Protein AF-A0A151GIR1-F1 (afdb_monomer_lite)

pLDDT: mean 75.65, std 22.09, range [33.84, 97.81]

Foldseek 3Di:
DDDDDDDDDDDPPPPPPPVPPPPPPPVVVLLVLLLLLLLLVCVVCVCVLVDLLLCLVDVVLCCQLAVVQDDPVRVVVSCVVCDDVNVVSSVVVVVVVVVVQCPPVVNVPPPPDDDDDDDDDDDPPPDPDDPDDDPPPSPPDGAPHNVSSSVSSVVVVSVCRSNVNPPVDDSCVRSVDCVSCPVVVVVVVVVVVVPDDDDDPCPDPDDPDDPPDPDDD

Organism: Drechmeria coniospora (NCBI:txid98403)

Radius of gyration: 30.98 Å; chains: 1; bounding box: 75×73×100 Å

Sequence (217 aa):
MTSTQASSRQVAVGSENVTTLASRSPGYQVRIEAQNRRREWLQQNPSYFDRVEHELADPNLYVRLVRPFQTAAEREAEARTKGFGLTLEADLARGEQRLSDLASPSSATETASLPHHGTNGSGARSHSRTEMTSDNSWDDVEPASREHGHRLWRAFLSERFIRGRDDDFSYSVVDEDWTLDVTATREAQDEWFDDEEPAWVDGGAEASRGETGIQDF

Secondary structure (DSSP, 8-state):
-------------------------HHHHHHHHHHHHHHHHHHH-GGGGG-GGGGGG-HHHHHHHTGGG--HHHHHHHHHHHHHHHHHHHHHHHHHHHHHHHHSTTGGGGSSS-----------------SSS---TTTT---SSHHHHHHHHHHHHHHHHHTT--TTS-THHHHT-GGGTHHHHHHHHHHHHHH---------S------------

InterPro domains:
  IPR018613 Ccdc97-like [PTHR31840] (30-202)
  IPR040233 CCD97-like, C-terminal [PF09747] (36-99)
  IPR040233 CCD97-like, C-terminal [PF09747] (125-196)

Structure (mmCIF, N/CA/C/O backbone):
data_AF-A0A151GIR1-F1
#
_entry.id   AF-A0A151GIR1-F1
#
loop_
_atom_site.group_PDB
_atom_site.id
_atom_site.type_symbol
_atom_site.label_atom_id
_atom_site.label_alt_id
_atom_site.label_comp_id
_atom_site.label_asym_id
_atom_site.label_entity_id
_atom_site.label_seq_id
_atom_site.pdbx_PDB_ins_code
_atom_site.Cartn_x
_atom_site.Cartn_y
_atom_site.Cartn_z
_atom_site.occupancy
_atom_site.B_iso_or_equiv
_atom_site.auth_seq_id
_atom_site.auth_comp_id
_atom_site.auth_asym_id
_atom_site.auth_atom_id
_atom_site.pdbx_PDB_model_num
ATOM 1 N N . MET A 1 1 ? -45.332 57.678 48.255 1.00 45.78 1 MET A N 1
ATOM 2 C CA . MET A 1 1 ? -45.255 57.649 46.782 1.00 45.78 1 MET A CA 1
ATOM 3 C C . MET A 1 1 ? -43.889 58.161 46.372 1.00 45.78 1 MET A C 1
ATOM 5 O O . MET A 1 1 ? -43.707 59.364 46.419 1.00 45.78 1 MET A O 1
ATOM 9 N N . THR A 1 2 ? -42.959 57.268 46.037 1.00 40.56 2 THR A N 1
ATOM 10 C CA . THR A 1 2 ? -41.906 57.457 45.022 1.00 40.56 2 THR A CA 1
ATOM 11 C C . THR A 1 2 ? -41.175 56.130 44.851 1.00 40.56 2 THR A C 1
ATOM 13 O O . THR A 1 2 ? -40.882 55.425 45.812 1.00 40.56 2 THR A O 1
ATOM 16 N N . SER A 1 3 ? -41.013 55.781 43.584 1.00 40.06 3 SER A N 1
ATOM 17 C CA . SER A 1 3 ? -40.517 54.529 43.035 1.00 40.06 3 SER A CA 1
ATOM 18 C C . SER A 1 3 ? -38.996 54.598 42.906 1.00 40.06 3 SER A C 1
ATOM 20 O O . SER A 1 3 ? -38.498 55.616 42.431 1.00 40.06 3 SER A O 1
ATOM 22 N N . THR A 1 4 ? -38.276 53.527 43.241 1.00 39.72 4 THR A N 1
ATOM 23 C CA . THR A 1 4 ? -36.874 53.361 42.828 1.00 39.72 4 THR A CA 1
ATOM 24 C C . THR A 1 4 ? -36.699 51.963 42.252 1.00 39.72 4 THR A C 1
ATOM 26 O O . THR A 1 4 ? -36.677 50.969 42.973 1.00 39.72 4 THR A O 1
ATOM 29 N N . GLN A 1 5 ? -36.620 51.919 40.921 1.00 42.94 5 GLN A N 1
ATOM 30 C CA . GLN A 1 5 ? -36.190 50.777 40.120 1.00 42.94 5 GLN A CA 1
ATOM 31 C C . GLN A 1 5 ? -34.766 50.361 40.503 1.00 42.94 5 GLN A C 1
ATOM 33 O O . GLN A 1 5 ? -33.872 51.204 40.550 1.00 42.94 5 GLN A O 1
ATOM 38 N N . ALA A 1 6 ? -34.532 49.058 40.650 1.00 40.06 6 ALA A N 1
ATOM 39 C CA . ALA A 1 6 ? -33.210 48.474 40.473 1.00 40.06 6 ALA A CA 1
ATOM 40 C C . ALA A 1 6 ? -33.280 47.514 39.282 1.00 40.06 6 ALA A C 1
ATOM 42 O O . ALA A 1 6 ? -33.997 46.517 39.288 1.00 40.06 6 ALA A O 1
ATOM 43 N N . SER A 1 7 ? -32.589 47.931 38.228 1.00 36.91 7 SER A N 1
ATOM 44 C CA . SER A 1 7 ? -32.542 47.351 36.895 1.00 36.91 7 SER A CA 1
ATOM 45 C C . SER A 1 7 ? -31.819 46.002 36.904 1.00 36.91 7 SER A C 1
ATOM 47 O O . SER A 1 7 ? -30.634 45.929 37.235 1.00 36.91 7 SER A O 1
ATOM 49 N N . SER A 1 8 ? -32.526 44.935 36.526 1.00 36.91 8 SER A N 1
ATOM 50 C CA . SER A 1 8 ? -31.935 43.632 36.217 1.00 36.91 8 SER A CA 1
ATOM 51 C C . SER A 1 8 ? -31.122 43.744 34.931 1.00 36.91 8 SER A C 1
ATOM 53 O O . SER A 1 8 ? -31.665 43.763 33.829 1.00 36.91 8 SER A O 1
ATOM 55 N N . ARG A 1 9 ? -29.800 43.823 35.071 1.00 36.50 9 ARG A N 1
ATOM 56 C CA . ARG A 1 9 ? -28.870 43.767 33.945 1.00 36.50 9 ARG A CA 1
ATOM 57 C C . ARG A 1 9 ? -28.494 42.305 33.709 1.00 36.50 9 ARG A C 1
ATOM 59 O O . ARG A 1 9 ? -27.662 41.753 34.421 1.00 36.50 9 ARG A O 1
ATOM 66 N N . GLN A 1 10 ? -29.145 41.682 32.728 1.00 37.62 10 GLN A N 1
ATOM 67 C CA . GLN A 1 10 ? -28.710 40.414 32.144 1.00 37.62 10 GLN A CA 1
ATOM 68 C C . GLN A 1 10 ? -27.283 40.583 31.613 1.00 37.62 10 GLN A C 1
ATOM 70 O O . GLN A 1 10 ? -27.031 41.404 30.730 1.00 37.62 10 GLN A O 1
ATOM 75 N N . VAL A 1 11 ? -26.347 39.820 32.174 1.00 36.69 11 VAL A N 1
ATOM 76 C CA . VAL A 1 11 ? -25.026 39.622 31.584 1.00 36.69 11 VAL A CA 1
ATOM 77 C C . VAL A 1 11 ? -25.204 38.556 30.513 1.00 36.69 11 VAL A C 1
ATOM 79 O O . VAL A 1 11 ? -25.487 37.398 30.814 1.00 36.69 11 VAL A O 1
ATOM 82 N N . ALA A 1 12 ? -25.117 38.984 29.257 1.00 37.38 12 ALA A N 1
ATOM 83 C CA . ALA A 1 12 ? -25.002 38.096 28.116 1.00 37.38 12 ALA A CA 1
ATOM 84 C C . ALA A 1 12 ? -23.702 37.298 28.271 1.00 37.38 12 ALA A C 1
ATOM 86 O O . ALA A 1 12 ? -22.612 37.841 28.093 1.00 37.38 12 ALA A O 1
ATOM 87 N N . VAL A 1 13 ? -23.825 36.026 28.651 1.00 42.97 13 VAL A N 1
ATOM 88 C CA . VAL A 1 13 ? -22.741 35.056 28.513 1.00 42.97 13 VAL A CA 1
ATOM 89 C C . VAL A 1 13 ? -22.576 34.849 27.016 1.00 42.97 13 VAL A C 1
ATOM 91 O O . VAL A 1 13 ? -23.479 34.343 26.348 1.00 42.97 13 VAL A O 1
ATOM 94 N N . GLY A 1 14 ? -21.463 35.360 26.492 1.00 37.75 14 GLY A N 1
ATOM 95 C CA . GLY A 1 14 ? -21.060 35.155 25.115 1.00 37.75 14 GLY A CA 1
ATOM 96 C C . GLY A 1 14 ? -21.062 33.665 24.832 1.00 37.75 14 GLY A C 1
ATOM 97 O O . GLY A 1 14 ? -20.373 32.898 25.498 1.00 37.75 14 GLY A O 1
ATOM 98 N N . SER A 1 15 ? -21.887 33.264 23.872 1.00 39.88 15 SER A N 1
ATOM 99 C CA . SER A 1 15 ? -21.815 31.955 23.249 1.00 39.88 15 SER A CA 1
ATOM 100 C C . SER A 1 15 ? -20.475 31.883 22.531 1.00 39.88 15 SER A C 1
ATOM 102 O O . SER A 1 15 ? -20.347 32.280 21.373 1.00 39.88 15 SER A O 1
ATOM 104 N N . GLU A 1 16 ? -19.447 31.456 23.256 1.00 43.41 16 GLU A N 1
ATOM 105 C CA . GLU A 1 16 ? -18.231 30.960 22.646 1.00 43.41 16 GLU A CA 1
ATOM 106 C C . GLU A 1 16 ? -18.668 29.817 21.738 1.00 43.41 16 GLU A C 1
ATOM 108 O O . GLU A 1 16 ? -19.210 28.805 22.185 1.00 43.41 16 GLU A O 1
ATOM 113 N N . ASN A 1 17 ? -18.523 30.038 20.433 1.00 43.88 17 ASN A N 1
ATOM 114 C CA . ASN A 1 17 ? -18.669 29.012 19.420 1.00 43.88 17 ASN A CA 1
ATOM 115 C C . ASN A 1 17 ? -17.539 27.997 19.623 1.00 43.88 17 ASN A C 1
ATOM 117 O O . ASN A 1 17 ? -16.583 27.955 18.848 1.00 43.88 17 ASN A O 1
ATOM 121 N N . VAL A 1 18 ? -17.650 27.166 20.662 1.00 45.75 18 VAL A N 1
ATOM 122 C CA . VAL A 1 18 ? -17.012 25.858 20.677 1.00 45.75 18 VAL A CA 1
ATOM 123 C C . VAL A 1 18 ? -17.693 25.123 19.542 1.00 45.75 18 VAL A C 1
ATOM 125 O O . VAL A 1 18 ? -18.811 24.621 19.663 1.00 45.75 18 VAL A O 1
ATOM 128 N N . THR A 1 19 ? -17.050 25.170 18.381 1.00 42.75 19 THR A N 1
ATOM 129 C CA . THR A 1 19 ? -17.404 24.341 17.240 1.00 42.75 19 THR A CA 1
ATOM 130 C C . THR A 1 19 ? -17.102 22.919 17.680 1.00 42.75 19 THR A C 1
ATOM 132 O O . THR A 1 19 ? -16.031 22.384 17.416 1.00 42.75 19 THR A O 1
ATOM 135 N N . THR A 1 20 ? -18.029 22.329 18.432 1.00 47.47 20 THR A N 1
ATOM 136 C CA . THR A 1 20 ? -18.133 20.889 18.579 1.00 47.47 20 THR A CA 1
ATOM 137 C C . THR A 1 20 ? -18.281 20.393 17.151 1.00 47.47 20 THR A C 1
ATOM 139 O O . THR A 1 20 ? -19.301 20.612 16.496 1.00 47.47 20 THR A O 1
ATOM 142 N N . LEU A 1 21 ? -17.180 19.885 16.594 1.00 51.88 21 LEU A N 1
ATOM 143 C CA . LEU A 1 21 ? -17.158 19.267 15.278 1.00 51.88 21 LEU A CA 1
ATOM 144 C C . LEU A 1 21 ? -18.315 18.278 15.269 1.00 51.88 21 LEU A C 1
ATOM 146 O O . LEU A 1 21 ? -18.290 17.307 16.022 1.00 51.88 21 LEU A O 1
ATOM 150 N N . ALA A 1 22 ? -19.350 18.603 14.493 1.00 51.28 22 ALA A N 1
ATOM 151 C CA . ALA A 1 22 ? -20.580 17.840 14.404 1.00 51.28 22 ALA A CA 1
ATOM 152 C C . ALA A 1 22 ? -20.247 16.348 14.417 1.00 51.28 22 ALA A C 1
ATOM 154 O O . ALA A 1 22 ? -19.457 15.897 13.584 1.00 51.28 22 ALA A O 1
ATOM 155 N N . SER A 1 23 ? -20.798 15.630 15.401 1.00 58.94 23 SER A N 1
ATOM 156 C CA . SER A 1 23 ? -20.647 14.188 15.597 1.00 58.94 23 SER A CA 1
ATOM 157 C C . SER A 1 23 ? -20.611 13.487 14.240 1.00 58.94 23 SER A C 1
ATOM 159 O O . SER A 1 23 ? -21.637 13.382 13.559 1.00 58.94 23 SER A O 1
ATOM 161 N N . ARG A 1 24 ? -19.410 13.096 13.798 1.00 68.81 24 ARG A N 1
ATOM 162 C CA . ARG A 1 24 ? -19.208 12.439 12.504 1.00 68.81 24 ARG A CA 1
ATOM 163 C C . ARG A 1 24 ? -20.119 11.210 12.459 1.00 68.81 24 ARG A C 1
ATOM 165 O O . ARG A 1 24 ? -20.259 10.519 13.465 1.00 68.81 24 ARG A O 1
ATOM 172 N N . SER A 1 25 ? -20.760 10.949 11.315 1.00 83.19 25 SER A N 1
ATOM 173 C CA . SER A 1 25 ? -21.720 9.838 11.187 1.00 83.19 25 SER A CA 1
ATOM 174 C C . SER A 1 25 ? -21.107 8.513 11.675 1.00 83.19 25 SER A C 1
ATOM 176 O O . SER A 1 25 ? -19.920 8.305 11.413 1.00 83.19 25 SER A O 1
ATOM 178 N N . PRO A 1 26 ? -21.874 7.584 12.276 1.00 84.00 26 PRO A N 1
ATOM 179 C CA . PRO A 1 26 ? -21.332 6.318 12.785 1.00 84.00 26 PRO A CA 1
ATOM 180 C C . PRO A 1 26 ? -20.482 5.547 11.762 1.00 84.00 26 PRO A C 1
ATOM 182 O O . PRO A 1 26 ? -19.400 5.070 12.082 1.00 84.00 26 PRO A O 1
ATOM 185 N N . GLY A 1 27 ? -20.900 5.515 10.489 1.00 87.50 27 GLY A N 1
ATOM 186 C CA . GLY A 1 27 ? -20.134 4.858 9.421 1.00 87.50 27 GLY A CA 1
ATOM 187 C C . GLY A 1 27 ? -18.800 5.535 9.077 1.00 87.50 27 GLY A C 1
ATOM 188 O O . GLY A 1 27 ? -17.897 4.887 8.557 1.00 87.50 27 GLY A O 1
ATOM 189 N N . TYR A 1 28 ? -18.641 6.826 9.373 1.00 87.94 28 TYR A N 1
ATOM 190 C CA . TYR A 1 28 ? -17.351 7.505 9.254 1.00 87.94 28 TYR A CA 1
ATOM 191 C C . TYR A 1 28 ? -16.402 7.064 10.371 1.00 87.94 28 TYR A C 1
ATOM 193 O O . TYR A 1 28 ? -15.240 6.799 10.084 1.00 87.94 28 TYR A O 1
ATOM 201 N N . GLN A 1 29 ? -16.890 6.936 11.610 1.00 89.69 29 GLN A N 1
ATOM 202 C CA . GLN A 1 29 ? -16.056 6.514 12.741 1.00 89.69 29 GLN A CA 1
ATOM 203 C C . GLN A 1 29 ? -15.533 5.089 12.557 1.00 89.69 29 GLN A C 1
ATOM 205 O O . GLN A 1 29 ? -14.325 4.889 12.595 1.00 89.69 29 GLN A O 1
ATOM 210 N N . VAL A 1 30 ? -16.401 4.147 12.169 1.00 91.44 30 VAL A N 1
ATOM 211 C CA . VAL A 1 30 ? -15.999 2.763 11.844 1.00 91.44 30 VAL A CA 1
ATOM 212 C C . VAL A 1 30 ? -14.898 2.725 10.776 1.00 91.44 30 VAL A C 1
ATOM 214 O O . VAL A 1 30 ? -13.952 1.947 10.860 1.00 91.44 30 VAL A O 1
ATOM 217 N N . ARG A 1 31 ? -14.981 3.599 9.763 1.00 93.44 31 ARG A N 1
ATOM 218 C CA . ARG A 1 31 ? -13.938 3.702 8.732 1.00 93.44 31 ARG A CA 1
ATOM 219 C C . ARG A 1 31 ? -12.619 4.245 9.276 1.00 93.44 31 ARG A C 1
ATOM 221 O O . ARG A 1 31 ? -11.572 3.804 8.812 1.00 93.44 31 ARG A O 1
ATOM 228 N N . ILE A 1 32 ? -12.654 5.222 10.180 1.00 92.44 32 ILE A N 1
ATOM 229 C CA . ILE A 1 32 ? -11.442 5.778 10.792 1.00 92.44 32 ILE A CA 1
ATOM 230 C C . ILE A 1 32 ? -10.782 4.748 11.705 1.00 92.44 32 ILE A C 1
ATOM 232 O O . ILE A 1 32 ? -9.576 4.554 11.591 1.00 92.44 32 ILE A O 1
ATOM 236 N N . GLU A 1 33 ? -11.560 4.039 12.520 1.00 93.00 33 GLU A N 1
ATOM 237 C CA . GLU A 1 33 ? -11.073 2.947 13.368 1.00 93.00 33 GLU A CA 1
ATOM 238 C C . GLU A 1 33 ? -10.369 1.870 12.535 1.00 93.00 33 GLU A C 1
ATOM 240 O O . GLU A 1 33 ? -9.197 1.583 12.770 1.00 93.00 33 GLU A O 1
ATOM 245 N N . ALA A 1 34 ? -11.015 1.367 11.477 1.00 95.56 34 ALA A N 1
ATOM 246 C CA . ALA A 1 34 ? -10.398 0.392 10.575 1.00 95.56 34 ALA A CA 1
ATOM 247 C C . ALA A 1 34 ? -9.096 0.925 9.946 1.00 95.56 34 ALA A C 1
ATOM 249 O O . ALA A 1 34 ? -8.084 0.228 9.888 1.00 95.56 34 ALA A O 1
ATOM 250 N N . GLN A 1 35 ? -9.073 2.189 9.509 1.00 95.81 35 GLN A N 1
ATOM 251 C CA . GLN A 1 35 ? -7.850 2.795 8.978 1.00 95.81 35 GLN A CA 1
ATOM 252 C C . GLN A 1 35 ? -6.739 2.910 10.027 1.00 95.81 35 GLN A C 1
ATOM 254 O O . GLN A 1 35 ? -5.571 2.742 9.679 1.00 95.81 35 GLN A O 1
ATOM 259 N N . ASN A 1 36 ? -7.075 3.202 11.283 1.00 95.50 36 ASN A N 1
ATOM 260 C CA . ASN A 1 36 ? -6.109 3.291 12.373 1.00 95.50 36 ASN A CA 1
ATOM 261 C C . ASN A 1 36 ? -5.525 1.914 12.704 1.00 95.50 36 ASN A C 1
ATOM 263 O O . ASN A 1 36 ? -4.301 1.785 12.706 1.00 95.50 36 ASN A O 1
ATOM 267 N N . ARG A 1 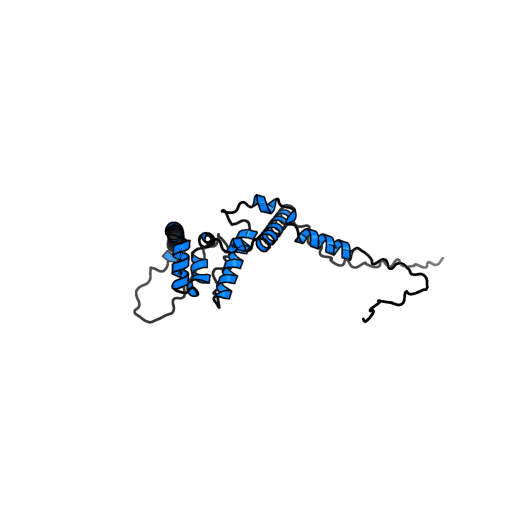37 ? -6.360 0.871 12.825 1.00 97.12 37 ARG A N 1
ATOM 268 C CA . ARG A 1 37 ? -5.893 -0.519 12.997 1.00 97.12 37 ARG A CA 1
ATOM 269 C C . ARG A 1 37 ? -4.951 -0.944 11.874 1.00 97.12 37 ARG A C 1
ATOM 271 O O . ARG A 1 37 ? -3.866 -1.460 12.121 1.00 97.12 37 ARG A O 1
ATOM 278 N N . ARG A 1 38 ? -5.305 -0.649 10.619 1.00 97.50 38 ARG A N 1
ATOM 279 C CA . ARG A 1 38 ? -4.456 -0.946 9.450 1.00 97.50 38 ARG A CA 1
ATOM 280 C C . ARG A 1 38 ? -3.125 -0.193 9.464 1.00 97.50 38 ARG A C 1
ATOM 282 O O . ARG A 1 38 ? -2.112 -0.756 9.052 1.00 97.50 38 ARG A O 1
ATOM 289 N N . ARG A 1 39 ? -3.102 1.065 9.924 1.00 96.75 39 ARG A N 1
ATOM 290 C CA . ARG A 1 39 ? -1.851 1.828 10.106 1.00 96.75 39 ARG A CA 1
ATOM 291 C C . ARG A 1 39 ? -0.962 1.193 11.163 1.00 96.75 39 ARG A C 1
ATOM 293 O O . ARG A 1 39 ? 0.244 1.105 10.951 1.00 96.75 39 ARG A O 1
ATOM 300 N N . GLU A 1 40 ? -1.546 0.771 12.275 1.00 97.12 40 GLU A N 1
ATOM 301 C CA . GLU A 1 40 ? -0.815 0.100 13.346 1.00 97.12 40 GLU A CA 1
ATOM 302 C C . GLU A 1 40 ? -0.252 -1.242 12.865 1.00 97.12 40 GLU A C 1
ATOM 304 O O . GLU A 1 40 ? 0.942 -1.507 12.998 1.00 97.12 40 GLU A O 1
ATOM 309 N N . TRP A 1 41 ? -1.062 -2.032 12.158 1.00 97.81 41 TRP A N 1
ATOM 310 C CA . TRP A 1 41 ? -0.616 -3.291 11.570 1.00 97.81 41 TRP A CA 1
ATOM 311 C C . TRP A 1 41 ? 0.579 -3.108 10.626 1.00 97.81 41 TRP A C 1
ATOM 313 O O . TRP A 1 41 ? 1.556 -3.849 10.725 1.00 97.81 41 TRP A O 1
ATOM 323 N N . LEU A 1 42 ? 0.551 -2.105 9.740 1.00 97.06 42 LEU A N 1
ATOM 324 C CA . LEU A 1 42 ? 1.675 -1.822 8.836 1.00 97.06 42 LEU A CA 1
ATOM 325 C C . LEU A 1 42 ? 2.958 -1.432 9.576 1.00 97.06 42 LEU A C 1
ATOM 327 O O . LEU A 1 42 ? 4.047 -1.776 9.117 1.00 97.06 42 LEU A O 1
ATOM 331 N N . GLN A 1 43 ? 2.847 -0.714 10.697 1.00 95.56 43 GLN A N 1
ATOM 332 C CA . GLN A 1 43 ? 4.006 -0.363 11.522 1.00 95.56 43 GLN A CA 1
ATOM 333 C C . GLN A 1 43 ? 4.644 -1.610 12.140 1.00 95.56 43 GLN A C 1
ATOM 335 O O . GLN A 1 43 ? 5.869 -1.732 12.152 1.00 95.56 43 GLN A O 1
ATOM 340 N N . GLN A 1 44 ? 3.820 -2.557 12.589 1.00 96.50 44 GLN A N 1
ATOM 341 C CA . GLN A 1 44 ? 4.278 -3.817 13.175 1.00 96.50 44 GLN A CA 1
ATOM 342 C C . GLN A 1 44 ? 4.759 -4.834 12.125 1.00 96.50 44 GLN A C 1
ATOM 344 O O . GLN A 1 44 ? 5.544 -5.725 12.448 1.00 96.50 44 GLN A O 1
ATOM 349 N N . ASN A 1 45 ? 4.341 -4.692 10.861 1.00 97.00 45 ASN A N 1
ATOM 350 C CA . ASN A 1 45 ? 4.627 -5.636 9.776 1.00 97.00 45 ASN A CA 1
ATOM 351 C C . ASN A 1 45 ? 5.412 -4.983 8.620 1.00 97.00 45 ASN A C 1
ATOM 353 O O . ASN A 1 45 ? 4.916 -4.906 7.491 1.00 97.00 45 ASN A O 1
ATOM 357 N N . PRO A 1 46 ? 6.671 -4.550 8.840 1.00 96.44 46 PRO A N 1
ATOM 358 C CA . PRO A 1 46 ? 7.467 -3.897 7.799 1.00 96.44 46 PRO A CA 1
ATOM 359 C C . PRO A 1 46 ? 7.768 -4.806 6.597 1.00 96.44 46 PRO A C 1
ATOM 361 O O . PRO A 1 46 ? 7.995 -4.290 5.504 1.00 96.44 46 PRO A O 1
ATOM 364 N N . SER A 1 47 ? 7.718 -6.130 6.780 1.00 96.00 47 SER A N 1
ATOM 365 C CA . SER A 1 47 ? 7.919 -7.132 5.725 1.00 96.00 47 SER A CA 1
ATOM 366 C C . SER A 1 47 ? 6.822 -7.141 4.660 1.00 96.00 47 SER A C 1
ATOM 368 O O . SER A 1 47 ? 7.029 -7.696 3.584 1.00 96.00 47 SER A O 1
ATOM 370 N N . TYR A 1 48 ? 5.668 -6.512 4.919 1.00 96.19 48 TYR A N 1
ATOM 371 C CA . TYR A 1 48 ? 4.626 -6.313 3.912 1.00 96.19 48 TYR A CA 1
ATOM 372 C C . TYR A 1 48 ? 5.214 -5.669 2.647 1.00 96.19 48 TYR A C 1
ATOM 374 O O . TYR A 1 48 ? 5.057 -6.199 1.557 1.00 96.19 48 TYR A O 1
ATOM 382 N N . PHE A 1 49 ? 6.020 -4.615 2.798 1.00 96.12 49 PHE A N 1
ATOM 383 C CA . PHE A 1 49 ? 6.589 -3.864 1.674 1.00 96.12 49 PHE A CA 1
ATOM 384 C C . PHE A 1 49 ? 7.653 -4.614 0.858 1.00 96.12 49 PHE A C 1
ATOM 386 O O . PHE A 1 49 ? 8.043 -4.118 -0.199 1.00 96.12 49 PHE A O 1
ATOM 393 N N . ASP A 1 50 ? 8.129 -5.764 1.337 1.00 93.25 50 ASP A N 1
ATOM 394 C CA . ASP A 1 50 ? 9.169 -6.554 0.670 1.00 93.25 50 ASP A CA 1
ATOM 395 C C . ASP A 1 50 ? 8.580 -7.572 -0.324 1.00 93.25 50 ASP A C 1
ATOM 397 O O . ASP A 1 50 ? 9.322 -8.238 -1.050 1.00 93.25 50 ASP A O 1
ATOM 401 N N . ARG A 1 51 ? 7.245 -7.693 -0.376 1.00 93.00 51 ARG A N 1
ATOM 402 C CA . ARG A 1 51 ? 6.537 -8.566 -1.317 1.00 93.00 51 ARG A CA 1
ATOM 403 C C . ARG A 1 51 ? 6.728 -8.088 -2.750 1.00 93.00 51 ARG A C 1
ATOM 405 O O . ARG A 1 51 ? 6.520 -6.919 -3.078 1.00 93.00 51 ARG A O 1
ATOM 412 N N . VAL A 1 52 ? 7.097 -9.023 -3.614 1.00 89.81 52 VAL A N 1
ATOM 413 C CA . VAL A 1 52 ? 7.404 -8.760 -5.023 1.00 89.81 52 VAL A CA 1
ATOM 414 C C . VAL A 1 52 ? 6.127 -8.470 -5.814 1.00 89.81 52 VAL A C 1
ATOM 416 O O . VAL A 1 52 ? 6.132 -7.679 -6.755 1.00 89.81 52 VAL A O 1
ATOM 419 N N . GLU A 1 53 ? 5.019 -9.060 -5.378 1.00 90.81 53 GLU A N 1
ATOM 420 C CA . GLU A 1 53 ? 3.684 -8.936 -5.953 1.00 90.81 53 GLU A CA 1
ATOM 421 C C . GLU A 1 53 ? 3.164 -7.497 -5.894 1.00 90.81 53 GLU A C 1
ATOM 423 O O . GLU A 1 53 ? 2.348 -7.100 -6.721 1.00 90.81 53 GLU A O 1
ATOM 428 N N . HIS A 1 54 ? 3.681 -6.668 -4.981 1.00 93.69 54 HIS A N 1
ATOM 429 C CA . HIS A 1 54 ? 3.276 -5.271 -4.890 1.00 93.69 54 HIS A CA 1
ATOM 430 C C . HIS A 1 54 ? 3.556 -4.468 -6.160 1.00 93.69 54 HIS A C 1
ATOM 432 O O . HIS A 1 54 ? 2.851 -3.491 -6.394 1.00 93.69 54 HIS A O 1
ATOM 438 N N . GLU A 1 55 ? 4.512 -4.861 -7.012 1.00 91.81 55 GLU A N 1
ATOM 439 C CA . GLU A 1 55 ? 4.677 -4.226 -8.330 1.00 91.81 55 GLU A CA 1
ATOM 440 C C . GLU A 1 55 ? 3.378 -4.268 -9.149 1.00 91.81 55 GLU A C 1
ATOM 442 O O . GLU A 1 55 ? 3.069 -3.307 -9.853 1.00 91.81 55 GLU A O 1
ATOM 447 N N . LEU A 1 56 ? 2.598 -5.347 -9.033 1.00 90.88 56 LEU A N 1
ATOM 448 C CA . LEU A 1 56 ? 1.345 -5.522 -9.768 1.00 90.88 56 LEU A CA 1
ATOM 449 C C . LEU A 1 56 ? 0.247 -4.560 -9.307 1.00 90.88 56 LEU A C 1
ATOM 451 O O . LEU A 1 56 ? -0.716 -4.340 -10.036 1.00 90.88 56 LEU A O 1
ATOM 455 N N . ALA A 1 57 ? 0.403 -3.937 -8.135 1.00 92.31 57 ALA A N 1
ATOM 456 C CA . ALA A 1 57 ? -0.548 -2.952 -7.639 1.00 92.31 57 ALA A CA 1
ATOM 457 C C . ALA A 1 57 ? -0.654 -1.723 -8.553 1.00 92.31 57 ALA A C 1
ATOM 459 O O . ALA A 1 57 ? -1.747 -1.182 -8.719 1.00 92.31 57 ALA A O 1
ATOM 460 N N . ASP A 1 58 ? 0.479 -1.285 -9.109 1.00 92.56 58 ASP A N 1
ATOM 461 C CA . ASP A 1 58 ? 0.561 -0.305 -10.193 1.00 92.56 58 ASP A CA 1
ATOM 462 C C . ASP A 1 58 ? 1.921 -0.455 -10.908 1.00 92.56 58 ASP A C 1
ATOM 464 O O . ASP A 1 58 ? 2.927 0.154 -10.507 1.00 92.56 58 ASP A O 1
ATOM 468 N N . PRO A 1 59 ? 1.969 -1.261 -11.985 1.00 92.31 59 PRO A N 1
ATOM 469 C CA . PRO A 1 59 ? 3.210 -1.539 -12.697 1.00 92.31 59 PRO A CA 1
ATOM 470 C C . PRO A 1 59 ? 3.839 -0.306 -13.350 1.00 92.31 59 PRO A C 1
ATOM 472 O O . PRO A 1 59 ? 5.053 -0.280 -13.564 1.00 92.31 59 PRO A O 1
ATOM 475 N N . ASN A 1 60 ? 3.047 0.706 -13.718 1.00 91.94 60 ASN A N 1
ATOM 476 C CA . ASN A 1 60 ? 3.566 1.921 -14.345 1.00 91.94 60 ASN A CA 1
ATOM 477 C C . ASN A 1 60 ? 4.182 2.848 -13.299 1.00 91.94 60 ASN A C 1
ATOM 479 O O . ASN A 1 60 ? 5.288 3.359 -13.508 1.00 91.94 60 ASN A O 1
ATOM 483 N N . LEU A 1 61 ? 3.517 3.008 -12.155 1.00 92.56 61 LEU A N 1
ATOM 484 C CA . LEU A 1 61 ? 4.045 3.778 -11.039 1.00 92.56 61 LEU A CA 1
ATOM 485 C C . LEU A 1 61 ? 5.346 3.162 -10.512 1.00 92.56 61 LEU A C 1
ATOM 487 O O . LEU A 1 61 ? 6.319 3.889 -10.319 1.00 92.56 61 LEU A O 1
ATOM 491 N N . TYR A 1 62 ? 5.422 1.834 -10.368 1.00 93.25 62 TYR A N 1
ATOM 492 C CA . TYR A 1 62 ? 6.660 1.156 -9.963 1.00 93.25 62 TYR A CA 1
ATOM 493 C C . TYR A 1 62 ? 7.813 1.410 -10.946 1.00 93.25 62 TYR A C 1
ATOM 495 O O . TYR A 1 62 ? 8.924 1.783 -10.553 1.00 93.25 62 TYR A O 1
ATOM 503 N N . VAL A 1 63 ? 7.541 1.270 -12.250 1.00 92.69 63 VAL A N 1
ATOM 504 C CA . VAL A 1 63 ? 8.524 1.528 -13.312 1.00 92.69 63 VAL A CA 1
ATOM 505 C C . VAL A 1 63 ? 9.000 2.978 -13.309 1.00 92.69 63 VAL A C 1
ATOM 507 O O . VAL A 1 63 ? 10.154 3.224 -13.645 1.00 92.69 63 VAL A O 1
ATOM 510 N N . ARG A 1 64 ? 8.150 3.937 -12.942 1.00 94.06 64 ARG A N 1
ATOM 511 C CA . ARG A 1 64 ? 8.531 5.350 -12.872 1.00 94.06 64 ARG A CA 1
ATOM 512 C C . ARG A 1 64 ? 9.290 5.688 -11.590 1.00 94.06 64 ARG A C 1
ATOM 514 O O . ARG A 1 64 ? 10.303 6.374 -11.649 1.00 94.06 64 ARG A O 1
ATOM 521 N N . LEU A 1 65 ? 8.832 5.196 -10.440 1.00 94.94 65 LEU A N 1
ATOM 522 C CA . LEU A 1 65 ? 9.388 5.574 -9.140 1.00 94.94 65 LEU A CA 1
ATOM 523 C C . LEU A 1 65 ? 10.666 4.812 -8.780 1.00 94.94 65 LEU A C 1
ATOM 525 O O . LEU A 1 65 ? 11.576 5.388 -8.188 1.00 94.94 65 LEU A O 1
ATOM 529 N N . VAL A 1 66 ? 10.736 3.520 -9.106 1.00 94.31 66 VAL A N 1
ATOM 530 C CA . VAL A 1 66 ? 11.780 2.619 -8.594 1.00 94.31 66 VAL A CA 1
ATOM 531 C C . VAL A 1 66 ? 12.776 2.238 -9.683 1.00 94.31 66 VAL A C 1
ATOM 533 O O . VAL A 1 66 ? 13.988 2.389 -9.506 1.00 94.31 66 VAL A O 1
ATOM 536 N N . ARG A 1 67 ? 12.285 1.788 -10.843 1.00 91.81 67 ARG A N 1
ATOM 537 C CA . ARG A 1 67 ? 13.129 1.238 -11.918 1.00 91.81 67 ARG A CA 1
ATOM 538 C C . ARG A 1 67 ? 14.244 2.167 -12.432 1.00 91.81 67 ARG A C 1
ATOM 540 O O . ARG A 1 67 ? 15.305 1.627 -12.755 1.00 91.81 67 ARG A O 1
ATOM 547 N N . PRO A 1 68 ? 14.101 3.512 -12.506 1.00 94.06 68 PRO A N 1
ATOM 548 C CA . PRO A 1 68 ? 15.169 4.377 -13.013 1.00 94.06 68 PRO A CA 1
ATOM 549 C C . PRO A 1 68 ? 16.428 4.352 -12.140 1.00 94.06 68 PRO A C 1
ATOM 551 O O . PRO A 1 68 ? 17.521 4.611 -12.635 1.00 94.06 68 PRO A O 1
ATOM 554 N N . PHE A 1 69 ? 16.289 4.001 -10.858 1.00 93.50 69 PHE A N 1
ATOM 555 C CA . PHE A 1 69 ? 17.388 3.972 -9.891 1.00 93.50 69 PHE A CA 1
ATOM 556 C C . PHE A 1 69 ? 17.960 2.573 -9.639 1.00 93.50 69 PHE A C 1
ATOM 558 O O . PHE A 1 69 ? 18.878 2.418 -8.826 1.00 93.50 69 PHE A O 1
ATOM 565 N N . GLN A 1 70 ? 17.433 1.553 -10.320 1.00 92.69 70 GLN A N 1
ATOM 566 C CA . GLN A 1 70 ? 17.933 0.189 -10.220 1.00 92.69 70 GLN A CA 1
ATOM 567 C C . GLN A 1 70 ? 19.116 -0.042 -11.166 1.00 92.69 70 GLN A C 1
ATOM 569 O O . GLN A 1 70 ? 19.056 0.199 -12.383 1.00 92.69 70 GLN A O 1
ATOM 574 N N . THR A 1 71 ? 20.183 -0.603 -10.610 1.00 93.44 71 THR A N 1
ATOM 575 C CA . THR A 1 71 ? 21.337 -1.084 -11.370 1.00 93.44 71 THR A CA 1
ATOM 576 C C . THR A 1 71 ? 20.973 -2.311 -12.215 1.00 93.44 71 THR A C 1
ATOM 578 O O . THR A 1 71 ? 19.948 -2.965 -12.010 1.00 93.44 71 THR A O 1
ATOM 581 N N . ALA A 1 72 ? 21.820 -2.648 -13.192 1.00 92.00 72 ALA A N 1
ATOM 582 C CA . ALA A 1 72 ? 21.610 -3.838 -14.019 1.00 92.00 72 ALA A CA 1
ATOM 583 C C . ALA A 1 72 ? 21.620 -5.137 -13.190 1.00 92.00 72 ALA A C 1
ATOM 585 O O . ALA A 1 72 ? 20.780 -6.004 -13.415 1.00 92.00 72 ALA A O 1
ATOM 586 N N . ALA A 1 73 ? 22.518 -5.230 -12.203 1.00 92.88 73 ALA A N 1
ATOM 587 C CA . ALA A 1 73 ? 22.621 -6.386 -11.316 1.00 92.88 73 ALA A CA 1
ATOM 588 C C . ALA A 1 73 ? 21.368 -6.564 -10.440 1.00 92.88 73 ALA A C 1
ATOM 590 O O . ALA A 1 73 ? 20.890 -7.683 -10.259 1.00 92.88 73 ALA A O 1
ATOM 591 N N . GLU A 1 74 ? 20.800 -5.465 -9.936 1.00 91.56 74 GLU A N 1
ATOM 592 C CA . GLU A 1 74 ? 19.558 -5.496 -9.151 1.00 91.56 74 GLU A CA 1
ATOM 593 C C . GLU A 1 74 ? 18.368 -5.934 -10.000 1.00 91.56 74 GLU A C 1
ATOM 595 O O . GLU A 1 74 ? 17.606 -6.795 -9.571 1.00 91.56 74 GLU A O 1
ATOM 600 N N . ARG A 1 75 ? 18.255 -5.426 -11.234 1.00 89.31 75 ARG A N 1
ATOM 601 C CA . ARG A 1 75 ? 17.199 -5.845 -12.167 1.00 89.31 75 ARG A CA 1
ATOM 602 C C . ARG A 1 75 ? 17.272 -7.329 -12.506 1.00 89.31 75 ARG A C 1
ATOM 604 O O . ARG A 1 75 ? 16.238 -7.979 -12.609 1.00 89.31 75 ARG A O 1
ATOM 611 N N . GLU A 1 76 ? 18.472 -7.879 -12.668 1.00 89.25 76 GLU A N 1
ATOM 612 C CA . GLU A 1 76 ? 18.646 -9.313 -12.909 1.00 89.25 76 GLU A CA 1
ATOM 613 C C . GLU A 1 76 ? 18.293 -10.152 -11.671 1.00 89.25 76 GLU A C 1
ATOM 615 O O . GLU A 1 76 ? 17.654 -11.197 -11.787 1.00 89.25 76 GLU A O 1
ATOM 620 N N . ALA A 1 77 ? 18.687 -9.718 -10.470 1.00 89.56 77 ALA A N 1
ATOM 621 C CA . ALA A 1 77 ? 18.299 -10.385 -9.226 1.00 89.56 77 ALA A CA 1
ATOM 622 C C . ALA A 1 77 ? 16.776 -10.361 -9.011 1.00 89.56 77 ALA A C 1
ATOM 624 O O . ALA A 1 77 ? 16.175 -11.375 -8.655 1.00 89.56 77 ALA A O 1
ATOM 625 N N . GLU A 1 78 ? 16.146 -9.227 -9.291 1.00 85.94 78 GLU A N 1
ATOM 626 C CA . GLU A 1 78 ? 14.705 -9.052 -9.196 1.00 85.94 78 GLU A CA 1
ATOM 627 C C . GLU A 1 78 ? 13.964 -9.895 -10.243 1.00 85.94 78 GLU A C 1
ATOM 629 O O . GLU A 1 78 ? 13.023 -10.600 -9.892 1.00 85.94 78 GLU A O 1
ATOM 634 N N . ALA A 1 79 ? 14.424 -9.919 -11.498 1.00 87.06 79 ALA A N 1
ATOM 635 C CA . ALA A 1 79 ? 13.857 -10.777 -12.540 1.00 87.06 79 ALA A CA 1
ATOM 636 C C . ALA A 1 79 ? 13.954 -12.270 -12.179 1.00 87.06 79 ALA A C 1
ATOM 638 O O . ALA A 1 79 ? 13.011 -13.028 -12.407 1.00 87.06 79 ALA A O 1
ATOM 639 N N . ARG A 1 80 ? 15.067 -12.693 -11.562 1.00 89.25 80 ARG A N 1
ATOM 640 C CA . ARG A 1 80 ? 15.219 -14.061 -11.040 1.00 89.25 80 ARG A CA 1
ATOM 641 C C . ARG A 1 80 ? 14.236 -14.367 -9.911 1.00 89.25 80 ARG A C 1
ATOM 643 O O . ARG A 1 80 ? 13.739 -15.484 -9.854 1.00 89.25 80 ARG A O 1
ATOM 650 N N . THR A 1 81 ? 13.960 -13.393 -9.045 1.00 88.69 81 THR A N 1
ATOM 651 C CA . THR A 1 81 ? 13.041 -13.558 -7.906 1.00 88.69 81 THR A CA 1
ATOM 652 C C . THR A 1 81 ? 11.580 -13.578 -8.361 1.00 88.69 81 THR A C 1
ATOM 654 O O . THR A 1 81 ? 10.830 -14.457 -7.956 1.00 88.69 81 THR A O 1
ATOM 657 N N . LYS A 1 82 ? 11.193 -12.659 -9.255 1.00 88.06 82 LYS A N 1
ATOM 658 C CA . LYS A 1 82 ? 9.854 -12.579 -9.867 1.00 88.06 82 LYS A CA 1
ATOM 659 C C . LYS A 1 82 ? 9.498 -13.820 -1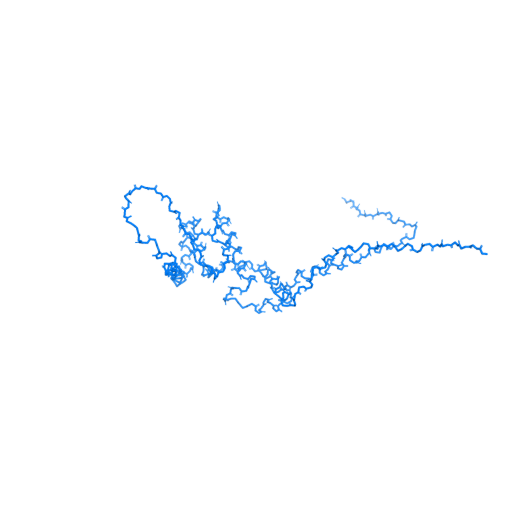0.674 1.00 88.06 82 LYS A C 1
ATOM 661 O O . LYS A 1 82 ? 8.343 -14.235 -10.739 1.00 88.06 82 LYS A O 1
ATOM 666 N N . GLY A 1 83 ? 10.493 -14.375 -11.358 1.00 90.56 83 GLY A N 1
ATOM 667 C CA . GLY A 1 83 ? 10.258 -15.372 -12.385 1.00 90.56 83 GLY A CA 1
ATOM 668 C C . GLY A 1 83 ? 9.513 -14.801 -13.598 1.00 90.56 83 GLY A C 1
ATOM 669 O O . GLY A 1 83 ? 9.216 -13.607 -13.711 1.00 90.56 83 GLY A O 1
ATOM 670 N N . PHE A 1 84 ? 9.227 -15.686 -14.551 1.00 85.94 84 PHE A N 1
ATOM 671 C CA . PHE A 1 84 ? 8.621 -15.307 -15.828 1.00 85.94 84 PHE A CA 1
ATOM 672 C C . PHE A 1 84 ? 7.148 -14.888 -15.695 1.00 85.94 84 PHE A C 1
ATOM 674 O O . PHE A 1 84 ? 6.725 -13.961 -16.376 1.00 85.94 84 PHE A O 1
ATOM 681 N N . GLY A 1 85 ? 6.384 -15.534 -14.805 1.00 90.00 85 GLY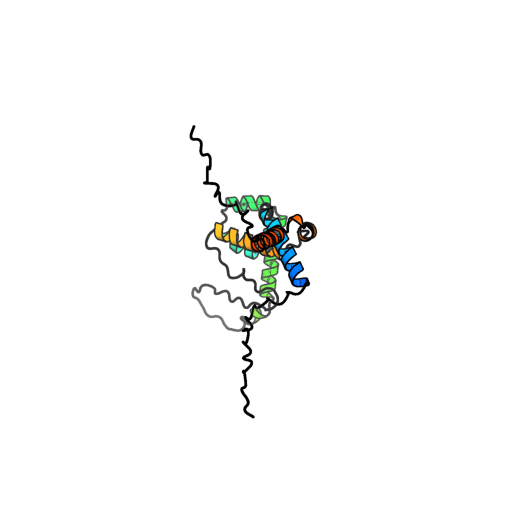 A N 1
ATOM 682 C CA . GLY A 1 85 ? 4.946 -15.290 -14.637 1.00 90.00 85 GLY A CA 1
ATOM 683 C C . GLY A 1 85 ? 4.622 -13.859 -14.206 1.00 90.00 85 GLY A C 1
ATOM 684 O O . GLY A 1 85 ? 3.942 -13.151 -14.940 1.00 90.00 85 GLY A O 1
ATOM 685 N N . LEU A 1 86 ? 5.187 -13.408 -13.079 1.00 88.12 86 LEU A N 1
ATOM 686 C CA . LEU A 1 86 ? 4.972 -12.045 -12.568 1.00 88.12 86 LEU A CA 1
ATOM 687 C C . LEU A 1 86 ? 5.478 -10.975 -13.543 1.00 88.12 86 LEU A C 1
ATOM 689 O O . LEU A 1 86 ? 4.862 -9.924 -13.700 1.00 88.12 86 LEU A O 1
ATOM 693 N N . THR A 1 87 ? 6.581 -11.255 -14.244 1.00 88.94 87 THR A N 1
ATOM 694 C CA . THR A 1 87 ? 7.103 -10.346 -15.274 1.00 88.94 87 THR A CA 1
ATOM 695 C C . THR A 1 87 ? 6.108 -10.187 -16.426 1.00 88.94 87 THR A C 1
ATOM 697 O O . THR A 1 87 ? 5.826 -9.064 -16.842 1.00 88.94 87 THR A O 1
ATOM 700 N N . LEU A 1 88 ? 5.556 -11.302 -16.917 1.00 90.62 88 LEU A N 1
ATOM 701 C C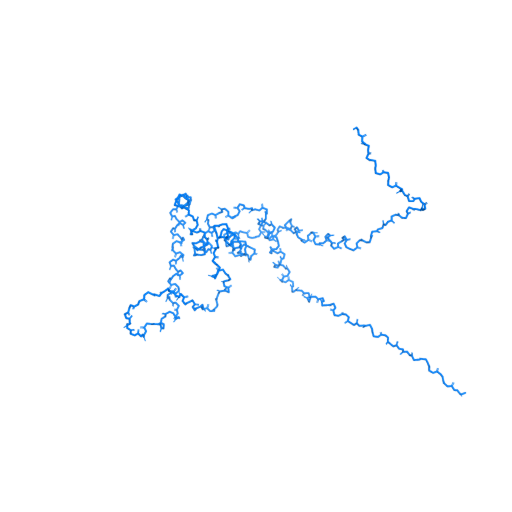A . LEU A 1 88 ? 4.568 -11.304 -17.993 1.00 90.62 88 LEU A CA 1
ATOM 702 C C . LEU A 1 88 ? 3.280 -10.591 -17.575 1.00 90.62 88 LEU A C 1
ATOM 704 O O . LEU A 1 88 ? 2.734 -9.822 -18.358 1.00 90.62 88 LEU A O 1
ATOM 708 N N . GLU A 1 89 ? 2.809 -10.821 -16.354 1.00 91.75 89 GLU A N 1
ATOM 709 C CA . GLU A 1 89 ? 1.608 -10.175 -15.828 1.00 91.75 89 GLU A CA 1
ATOM 710 C C . GLU A 1 89 ? 1.781 -8.657 -15.717 1.00 91.75 89 GLU A C 1
ATOM 712 O O . GLU A 1 89 ? 0.947 -7.899 -16.210 1.00 91.75 89 GLU A O 1
ATOM 717 N N . ALA A 1 90 ? 2.919 -8.201 -15.186 1.00 89.31 90 ALA A N 1
ATOM 718 C CA . ALA A 1 90 ? 3.246 -6.781 -15.146 1.00 89.31 90 ALA A CA 1
ATOM 719 C C . ALA A 1 90 ? 3.316 -6.166 -16.558 1.00 89.31 90 ALA A C 1
ATOM 721 O O . ALA A 1 90 ? 2.879 -5.033 -16.769 1.00 89.31 90 ALA A O 1
ATOM 722 N N . ASP A 1 91 ? 3.860 -6.892 -17.542 1.00 89.19 91 ASP A N 1
ATOM 723 C CA . ASP A 1 91 ? 3.891 -6.454 -18.942 1.00 89.19 91 ASP A CA 1
ATOM 724 C C . ASP A 1 91 ? 2.494 -6.391 -19.577 1.00 89.19 91 ASP A C 1
ATOM 726 O O . ASP A 1 91 ? 2.197 -5.418 -20.278 1.00 89.19 91 ASP A O 1
ATOM 730 N N . LEU A 1 92 ? 1.632 -7.378 -19.313 1.00 92.81 92 LEU A N 1
ATOM 731 C CA . LEU A 1 92 ? 0.243 -7.403 -19.777 1.00 92.81 92 LEU A CA 1
ATOM 732 C C . LEU A 1 92 ? -0.551 -6.231 -19.200 1.00 92.81 92 LEU A C 1
ATOM 734 O O . LEU A 1 92 ? -1.122 -5.465 -19.972 1.00 92.81 92 LEU A O 1
ATOM 738 N N . ALA A 1 93 ? -0.489 -6.015 -17.885 1.00 88.25 93 ALA A N 1
ATOM 739 C CA . ALA A 1 93 ? -1.163 -4.902 -17.219 1.00 88.25 93 ALA A CA 1
ATOM 740 C C . ALA A 1 93 ? -0.734 -3.540 -17.799 1.00 88.25 93 ALA A C 1
ATOM 742 O O . ALA A 1 93 ? -1.570 -2.687 -18.110 1.00 88.25 93 ALA A O 1
ATOM 743 N N . ARG A 1 94 ? 0.569 -3.344 -18.059 1.00 88.88 94 ARG A N 1
ATOM 744 C CA . ARG A 1 94 ? 1.062 -2.134 -18.745 1.00 88.88 94 ARG A CA 1
ATOM 745 C C . ARG A 1 94 ? 0.537 -2.017 -20.175 1.00 88.88 94 ARG A C 1
ATOM 747 O O . ARG A 1 94 ? 0.262 -0.908 -20.634 1.00 88.88 94 ARG A O 1
ATOM 754 N N . GLY A 1 95 ? 0.459 -3.129 -20.902 1.00 87.06 95 GLY A N 1
ATOM 755 C CA . GLY A 1 95 ? -0.077 -3.178 -22.261 1.00 87.06 95 GLY A CA 1
ATOM 756 C C . GLY A 1 95 ? -1.559 -2.807 -22.315 1.00 87.06 95 GLY A C 1
ATOM 757 O O . GLY A 1 95 ? -1.951 -1.992 -23.149 1.00 87.06 95 GLY A O 1
ATOM 758 N N . GLU A 1 96 ? -2.356 -3.339 -21.392 1.00 88.12 96 GLU A N 1
ATOM 759 C CA . GLU A 1 96 ? -3.785 -3.048 -21.250 1.00 88.12 96 GLU A CA 1
ATOM 760 C C . GLU A 1 96 ? -4.041 -1.577 -20.919 1.00 88.12 96 GLU A C 1
ATOM 762 O O . GLU A 1 96 ? -4.896 -0.946 -21.546 1.00 88.12 96 GLU A O 1
ATOM 767 N N . GLN A 1 97 ? -3.255 -0.993 -20.010 1.00 84.56 97 GLN A N 1
ATOM 768 C CA . GLN A 1 97 ? -3.340 0.438 -19.705 1.00 84.56 97 GLN A CA 1
ATOM 769 C C . GLN A 1 97 ? -3.013 1.293 -20.938 1.00 84.56 97 GLN A C 1
ATOM 771 O O . GLN A 1 97 ? -3.793 2.168 -21.299 1.00 84.56 97 GLN A O 1
ATOM 776 N N . ARG A 1 98 ? -1.935 0.979 -21.671 1.00 85.12 98 ARG A N 1
ATOM 777 C CA . ARG A 1 98 ? -1.587 1.697 -22.915 1.00 85.12 98 ARG A CA 1
ATOM 778 C C . ARG A 1 98 ? -2.676 1.599 -23.983 1.00 85.12 98 ARG A C 1
ATOM 780 O O . ARG A 1 98 ? -2.917 2.567 -24.697 1.00 85.12 98 ARG A O 1
ATOM 787 N N . LEU A 1 99 ? -3.309 0.436 -24.131 1.00 87.00 99 LEU A N 1
ATOM 788 C CA . LEU A 1 99 ? -4.421 0.259 -25.066 1.00 87.00 99 LEU A CA 1
ATOM 789 C C . LEU A 1 99 ? -5.651 1.057 -24.628 1.00 87.00 99 LEU A C 1
ATOM 791 O O . LEU A 1 99 ? -6.302 1.667 -25.472 1.00 87.00 99 LEU A O 1
ATOM 795 N N . SER A 1 100 ? -5.936 1.091 -23.327 1.00 85.00 100 SER A N 1
ATOM 796 C CA . SER A 1 100 ? -7.034 1.875 -22.751 1.00 85.00 100 SER A CA 1
ATOM 797 C C . SER A 1 100 ? -6.829 3.381 -22.953 1.00 85.00 100 SER A C 1
ATOM 799 O O . SER A 1 100 ? -7.769 4.089 -23.323 1.00 85.00 100 SER A O 1
ATOM 801 N N . ASP A 1 101 ? -5.592 3.861 -22.806 1.00 78.62 101 ASP A N 1
ATOM 802 C CA . ASP A 1 101 ? -5.224 5.255 -23.073 1.00 78.62 101 ASP A CA 1
ATOM 803 C C . ASP A 1 101 ? -5.480 5.629 -24.540 1.00 78.62 101 ASP A C 1
ATOM 805 O O . ASP A 1 101 ? -6.071 6.665 -24.831 1.00 78.62 101 ASP A O 1
ATOM 809 N N . LEU A 1 102 ? -5.089 4.762 -25.480 1.00 83.75 102 LEU A N 1
ATOM 810 C CA . LEU A 1 102 ? -5.300 4.985 -26.916 1.00 83.75 102 LEU A CA 1
ATOM 811 C C . LEU A 1 102 ? -6.769 4.851 -27.338 1.00 83.75 102 LEU A C 1
ATOM 813 O O . LEU A 1 102 ? -7.207 5.530 -28.266 1.00 83.75 102 LEU A O 1
ATOM 817 N N . ALA A 1 103 ? -7.522 3.963 -26.687 1.00 81.62 103 ALA A N 1
ATOM 818 C CA . ALA A 1 103 ? -8.944 3.748 -26.944 1.00 81.62 103 ALA A CA 1
ATOM 819 C C . ALA A 1 103 ? -9.825 4.875 -26.383 1.00 81.62 103 ALA A C 1
ATOM 821 O O . ALA A 1 103 ? -10.990 4.998 -26.769 1.00 81.62 103 ALA A O 1
ATOM 822 N N . SER A 1 104 ? -9.285 5.704 -25.488 1.00 71.44 104 SER A N 1
ATOM 823 C CA . SER A 1 104 ? -9.998 6.851 -24.945 1.00 71.44 104 SER A CA 1
ATOM 824 C C . SER A 1 104 ? -10.260 7.882 -26.057 1.00 71.44 104 SER A C 1
ATOM 826 O O . SER A 1 104 ? -9.325 8.322 -26.732 1.00 71.44 104 SER A O 1
ATOM 828 N N . PRO A 1 105 ? -11.518 8.322 -26.261 1.00 60.50 105 PRO A N 1
ATOM 829 C CA . PRO A 1 105 ? -11.920 9.131 -27.420 1.00 60.50 105 PRO A CA 1
ATOM 830 C C . PRO A 1 105 ? -11.273 10.527 -27.479 1.00 60.50 105 PRO A C 1
ATOM 832 O O . PRO A 1 105 ? -11.405 11.220 -28.487 1.00 60.50 105 PRO A O 1
ATOM 835 N N . SER A 1 106 ? -10.541 10.934 -26.437 1.00 55.50 106 SER A N 1
ATOM 836 C CA . SER A 1 106 ? -9.757 12.173 -26.414 1.00 55.50 106 SER A CA 1
ATOM 837 C C . SER A 1 106 ? -8.538 12.124 -27.354 1.00 55.50 106 SER A C 1
ATOM 839 O O . SER A 1 106 ? -8.229 13.116 -28.012 1.00 55.50 106 SER A O 1
ATOM 841 N N . SER A 1 107 ? -7.892 10.961 -27.532 1.00 52.41 107 SER A N 1
ATOM 842 C CA . SER A 1 107 ? -6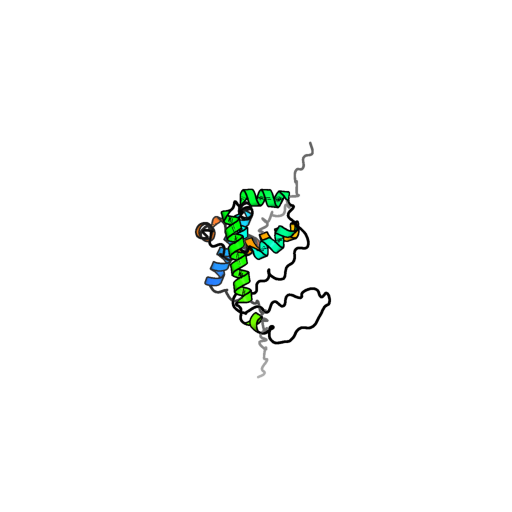.713 10.825 -28.413 1.00 52.41 107 SER A CA 1
ATOM 843 C C . SER A 1 107 ? -7.046 10.702 -29.905 1.00 52.41 107 SER A C 1
ATOM 845 O O . SER A 1 107 ? -6.162 10.844 -30.748 1.00 52.41 107 SER A O 1
ATOM 847 N N . ALA A 1 108 ? -8.314 10.484 -30.266 1.00 49.66 108 ALA A N 1
ATOM 848 C CA . ALA A 1 108 ? -8.732 10.351 -31.663 1.00 49.66 108 ALA A CA 1
ATOM 849 C C . ALA A 1 108 ? -8.885 11.700 -32.402 1.00 49.66 108 ALA A C 1
ATOM 851 O O . ALA A 1 108 ? -9.001 11.708 -33.628 1.00 49.66 108 ALA A O 1
ATOM 852 N N . THR A 1 109 ? -8.856 12.840 -31.698 1.00 47.91 109 THR A N 1
ATOM 853 C CA . THR A 1 109 ? -9.159 14.159 -32.298 1.00 47.91 109 THR A CA 1
ATOM 854 C C . THR A 1 109 ? -7.928 14.893 -32.864 1.00 47.91 109 THR A C 1
ATOM 856 O O . THR A 1 109 ? -8.081 15.872 -33.588 1.00 47.91 109 THR A O 1
ATOM 859 N N . GLU A 1 110 ? -6.699 14.409 -32.649 1.00 51.22 110 GLU A N 1
ATOM 860 C CA . GLU A 1 110 ? -5.481 15.089 -33.144 1.00 51.22 110 GLU A CA 1
ATOM 861 C C . GLU A 1 110 ? -5.001 14.642 -34.542 1.00 51.22 110 GLU A C 1
ATOM 863 O O . GLU A 1 110 ? -4.027 15.182 -35.062 1.00 51.22 110 GLU A O 1
ATOM 868 N N . THR A 1 111 ? -5.672 13.698 -35.212 1.00 46.03 111 THR A N 1
ATOM 869 C CA . THR A 1 111 ? -5.176 13.131 -36.490 1.00 46.03 111 THR A CA 1
ATOM 870 C C . THR A 1 111 ? -5.741 13.770 -37.765 1.00 46.03 111 THR A C 1
ATOM 872 O O . THR A 1 111 ? -5.491 13.280 -38.866 1.00 46.03 111 THR A O 1
ATOM 875 N N . ALA A 1 112 ? -6.433 14.908 -37.663 1.00 43.00 112 ALA A N 1
ATOM 876 C CA . ALA A 1 112 ? -6.932 15.659 -38.818 1.00 43.00 112 ALA A CA 1
ATOM 877 C C . ALA A 1 112 ? -6.259 17.037 -38.970 1.00 43.00 112 ALA A C 1
ATOM 879 O O . ALA A 1 112 ? -6.937 18.059 -39.037 1.00 43.00 112 ALA A O 1
ATOM 880 N N . SER A 1 113 ? -4.924 17.096 -39.036 1.00 40.75 113 SER A N 1
ATOM 881 C CA . SER A 1 113 ? -4.189 18.238 -39.612 1.00 40.75 113 SER A CA 1
ATOM 882 C C . SER A 1 113 ? -2.804 17.817 -40.135 1.00 40.75 113 SER A C 1
ATOM 884 O O . SER A 1 113 ? -2.117 16.992 -39.549 1.00 40.75 113 SER A O 1
ATOM 886 N N . LEU A 1 114 ? -2.465 18.356 -41.308 1.00 41.88 114 LEU A N 1
ATOM 887 C CA . LEU A 1 114 ? -1.413 17.991 -42.275 1.00 41.88 114 LEU A CA 1
ATOM 888 C C . LEU A 1 114 ? 0.055 18.060 -41.772 1.00 41.88 114 LEU A C 1
ATOM 890 O O . LEU A 1 114 ? 0.322 18.665 -40.735 1.00 41.88 114 LEU A O 1
ATOM 894 N N . PRO A 1 115 ? 1.036 17.486 -42.515 1.00 48.06 115 PRO A N 1
ATOM 895 C CA . PRO A 1 115 ? 2.389 17.258 -42.015 1.00 48.06 115 PRO A CA 1
ATOM 896 C C . PRO A 1 115 ? 3.262 18.513 -42.135 1.00 48.06 115 PRO A C 1
ATOM 898 O O . PRO A 1 115 ? 3.433 19.052 -43.231 1.00 48.06 115 PRO A O 1
ATOM 901 N N . HIS A 1 116 ? 3.892 18.933 -41.033 1.00 37.69 116 HIS A N 1
ATOM 902 C CA . HIS A 1 116 ? 5.001 19.883 -41.079 1.00 37.69 116 HIS A CA 1
ATOM 903 C C . HIS A 1 116 ? 6.307 19.254 -40.586 1.00 37.69 116 HIS A C 1
ATOM 905 O O . HIS A 1 116 ? 6.384 18.564 -39.573 1.00 37.69 116 HIS A O 1
ATOM 911 N N . HIS A 1 117 ? 7.322 19.475 -41.406 1.00 37.47 117 HIS A N 1
ATOM 912 C CA . HIS A 1 117 ? 8.680 18.981 -41.343 1.00 37.47 117 HIS A CA 1
ATOM 913 C C . HIS A 1 117 ? 9.452 19.595 -40.165 1.00 37.47 117 HIS A C 1
ATOM 915 O O . HIS A 1 117 ? 9.514 20.810 -40.050 1.00 37.47 117 HIS A O 1
ATOM 921 N N . GLY A 1 118 ? 10.056 18.721 -39.349 1.00 40.66 118 GLY A N 1
ATOM 922 C CA . GLY A 1 118 ? 11.286 18.914 -38.570 1.00 40.66 118 GLY A CA 1
ATOM 923 C C . GLY A 1 118 ? 11.431 20.192 -37.737 1.00 40.66 118 GLY A C 1
ATOM 924 O O . GLY A 1 118 ? 11.707 21.256 -38.263 1.00 40.66 118 GLY A O 1
ATOM 925 N N . THR A 1 119 ? 11.440 20.066 -36.412 1.00 37.38 119 THR A N 1
ATOM 926 C CA . THR A 1 119 ? 12.673 20.117 -35.602 1.00 37.38 119 THR A CA 1
ATOM 927 C C . THR A 1 119 ? 12.337 19.850 -34.132 1.00 37.38 119 THR A C 1
ATOM 929 O O . THR A 1 119 ? 11.285 20.223 -33.629 1.00 37.38 119 THR A O 1
ATOM 932 N N . ASN A 1 120 ? 13.251 19.124 -33.496 1.00 46.84 120 ASN A N 1
ATOM 933 C CA . ASN A 1 120 ? 13.424 18.826 -32.077 1.00 46.84 120 ASN A CA 1
ATOM 934 C C . ASN A 1 120 ? 12.566 19.644 -31.078 1.00 46.84 120 ASN A C 1
ATOM 936 O O . ASN A 1 120 ? 12.883 20.790 -30.768 1.00 46.84 120 ASN A O 1
ATOM 940 N N . GLY A 1 121 ? 11.540 19.010 -30.506 1.00 33.84 121 GLY A N 1
ATOM 941 C CA . GLY A 1 121 ? 10.739 19.547 -29.408 1.00 33.84 121 GLY A CA 1
ATOM 942 C C . GLY A 1 121 ? 10.440 18.446 -28.398 1.00 33.84 121 GLY A C 1
ATOM 943 O O . GLY A 1 121 ? 9.843 17.429 -28.740 1.00 33.84 121 GLY A O 1
ATOM 944 N N . SER A 1 122 ? 10.903 18.637 -27.166 1.00 40.72 122 SER A N 1
ATOM 945 C CA . SER A 1 122 ? 10.553 17.864 -25.973 1.00 40.72 122 SER A CA 1
ATOM 946 C C . SER A 1 122 ? 9.052 17.573 -25.932 1.00 40.72 122 SER A C 1
ATOM 948 O O . SER A 1 122 ? 8.251 18.499 -25.809 1.00 40.72 122 SER A O 1
ATOM 950 N N . GLY A 1 123 ? 8.690 16.295 -26.064 1.00 35.41 123 GLY A N 1
ATOM 951 C CA . GLY A 1 123 ? 7.308 15.831 -26.095 1.00 35.41 123 GLY A CA 1
ATOM 952 C C . GLY A 1 123 ? 6.588 16.148 -24.791 1.00 35.41 123 GLY A C 1
ATOM 953 O O . GLY A 1 123 ? 6.679 15.394 -23.825 1.00 35.41 123 GLY A O 1
ATOM 954 N N . ALA A 1 124 ? 5.863 17.263 -24.780 1.00 39.66 124 ALA A N 1
ATOM 955 C CA . ALA A 1 124 ? 4.827 17.535 -23.805 1.00 39.66 124 ALA A CA 1
ATOM 956 C C . ALA A 1 124 ? 3.729 16.482 -24.003 1.00 39.66 124 ALA A C 1
ATOM 958 O O . ALA A 1 124 ? 2.967 16.526 -24.967 1.00 39.66 124 ALA A O 1
ATOM 959 N N . ARG A 1 125 ? 3.706 15.480 -23.122 1.00 40.22 125 ARG A N 1
ATOM 960 C CA . ARG A 1 125 ? 2.644 14.476 -23.070 1.00 40.22 125 ARG A CA 1
ATOM 961 C C . ARG A 1 125 ? 1.413 15.170 -22.493 1.00 40.22 125 ARG A C 1
ATOM 963 O O . ARG A 1 125 ? 1.342 15.425 -21.296 1.00 40.22 125 ARG A O 1
ATOM 970 N N . SER A 1 126 ? 0.494 15.552 -23.371 1.00 39.88 126 SER A N 1
ATOM 971 C CA . SER A 1 126 ? -0.795 16.128 -22.997 1.00 39.88 126 SER A CA 1
ATOM 972 C C . SER A 1 126 ? -1.683 15.018 -22.428 1.00 39.88 126 SER A C 1
ATOM 974 O O . SER A 1 126 ? -2.256 14.224 -23.171 1.00 39.88 126 SER A O 1
ATOM 976 N N . HIS A 1 127 ? -1.746 14.914 -21.100 1.00 44.19 127 HIS A N 1
ATOM 977 C CA . HIS A 1 127 ? -2.628 13.988 -20.393 1.00 44.19 127 HIS A CA 1
ATOM 978 C C . HIS A 1 127 ? -3.989 14.659 -20.163 1.00 44.19 127 HIS A C 1
ATOM 980 O O . HIS A 1 127 ? -4.221 15.290 -19.134 1.00 44.19 127 HIS A O 1
ATOM 986 N N . SER A 1 128 ? -4.904 14.536 -21.127 1.00 40.75 128 SER A N 1
ATOM 987 C CA . SER A 1 128 ? -6.315 14.876 -20.900 1.00 40.75 128 SER A CA 1
ATOM 988 C C . SER A 1 128 ? -7.011 13.698 -20.212 1.00 40.75 128 SER A C 1
ATOM 990 O O . SER A 1 128 ? -7.504 12.766 -20.844 1.00 40.75 128 SER A O 1
ATOM 992 N N . ARG A 1 129 ? -6.967 13.736 -18.875 1.00 45.44 129 ARG A N 1
ATOM 993 C CA . ARG A 1 129 ? -7.588 12.787 -17.946 1.00 45.44 129 ARG A CA 1
ATOM 994 C C . ARG A 1 129 ? -9.111 12.789 -18.108 1.00 45.44 129 ARG A C 1
ATOM 996 O O . ARG A 1 129 ? -9.761 13.796 -17.846 1.00 45.44 129 ARG A O 1
ATOM 1003 N N . THR A 1 130 ? -9.672 11.643 -18.486 1.00 38.22 130 THR A N 1
ATOM 1004 C CA . THR A 1 130 ? -11.102 11.351 -18.340 1.00 38.22 130 THR A CA 1
ATOM 1005 C C . THR A 1 130 ? -11.434 11.333 -16.848 1.00 38.22 130 THR A C 1
ATOM 1007 O O . THR A 1 130 ? -10.946 10.487 -16.099 1.00 38.22 130 THR A O 1
ATOM 1010 N N . GLU A 1 131 ? -12.230 12.306 -16.407 1.00 40.75 131 GLU A N 1
ATOM 1011 C CA . GLU A 1 131 ? -12.909 12.290 -15.114 1.00 40.75 131 GLU A CA 1
ATOM 1012 C C . GLU A 1 131 ? -13.655 10.956 -14.953 1.00 40.75 131 GLU A C 1
ATOM 1014 O O . GLU A 1 131 ? -14.284 10.500 -15.905 1.00 40.75 131 GLU A O 1
ATOM 1019 N N . MET A 1 132 ? -13.615 10.377 -13.744 1.00 35.62 132 MET A N 1
ATOM 1020 C CA . MET A 1 132 ? -14.280 9.132 -13.299 1.00 35.62 132 MET A CA 1
ATOM 1021 C C . MET A 1 132 ? -13.387 7.897 -13.060 1.00 35.62 132 MET A C 1
ATOM 1023 O O . MET A 1 132 ? -13.870 6.793 -13.227 1.00 35.62 132 MET A O 1
ATOM 1027 N N . THR A 1 133 ? -12.153 8.034 -12.561 1.00 35.91 133 THR A N 1
ATOM 1028 C CA . THR A 1 133 ? -11.580 7.122 -11.535 1.00 35.91 133 THR A CA 1
ATOM 1029 C C . THR A 1 133 ? -10.313 7.745 -10.953 1.00 35.91 133 THR A C 1
ATOM 1031 O O . THR A 1 133 ? -9.289 7.773 -11.620 1.00 35.91 133 THR A O 1
ATOM 1034 N N . SER A 1 134 ? -10.376 8.188 -9.694 1.00 41.34 134 SER A N 1
ATOM 1035 C CA . SER A 1 134 ? -9.244 8.689 -8.902 1.00 41.34 134 SER A CA 1
ATOM 1036 C C . SER A 1 134 ? -8.590 9.969 -9.437 1.00 41.34 134 SER A C 1
ATOM 1038 O O . SER A 1 134 ? -7.955 10.014 -10.488 1.00 41.34 134 SER A O 1
ATOM 1040 N N . ASP A 1 135 ? -8.692 11.025 -8.638 1.00 45.97 135 ASP A N 1
ATOM 1041 C CA . ASP A 1 135 ? -7.699 12.085 -8.626 1.00 45.97 135 ASP A CA 1
ATOM 1042 C C . ASP A 1 135 ? -6.348 11.450 -8.233 1.00 45.97 135 ASP A C 1
ATOM 1044 O O . ASP A 1 135 ? -5.999 11.385 -7.056 1.00 45.97 135 ASP A O 1
ATOM 1048 N N . ASN A 1 136 ? -5.660 10.806 -9.185 1.00 56.25 136 ASN A N 1
ATOM 1049 C CA . ASN A 1 136 ? -4.433 10.058 -8.929 1.00 56.25 136 ASN A CA 1
ATOM 1050 C C . ASN A 1 136 ? -3.321 11.057 -8.607 1.00 56.25 136 ASN A C 1
ATOM 1052 O O . ASN A 1 136 ? -2.544 11.452 -9.472 1.00 56.25 136 ASN A O 1
ATOM 1056 N N . SER A 1 137 ? -3.250 11.441 -7.333 1.00 71.06 137 SER A N 1
ATOM 1057 C CA . SER A 1 137 ? -2.211 12.287 -6.737 1.00 71.06 137 SER A CA 1
ATOM 1058 C C . SER A 1 137 ? -0.787 11.780 -7.003 1.00 71.06 137 SER A C 1
ATOM 1060 O O . SER A 1 137 ? 0.172 12.504 -6.756 1.00 71.06 137 SER A O 1
ATOM 1062 N N . TRP A 1 138 ? -0.636 10.538 -7.463 1.00 85.00 138 TRP A N 1
ATOM 1063 C CA . TRP A 1 138 ? 0.640 9.882 -7.721 1.00 85.00 138 TRP A CA 1
ATOM 1064 C C . TRP A 1 138 ? 1.157 10.086 -9.150 1.00 85.00 138 TRP A C 1
ATOM 1066 O O . TRP A 1 138 ? 2.325 9.789 -9.400 1.00 85.00 138 TRP A O 1
ATOM 1076 N N . ASP A 1 139 ? 0.326 10.584 -10.077 1.00 74.62 139 ASP A N 1
ATOM 1077 C CA . ASP A 1 139 ? 0.663 10.683 -11.505 1.00 74.62 139 ASP A CA 1
ATOM 1078 C C . ASP A 1 139 ? 1.700 11.766 -11.819 1.00 74.62 139 ASP A C 1
ATOM 1080 O O . ASP A 1 139 ? 2.511 11.568 -12.722 1.00 74.62 139 ASP A O 1
ATOM 1084 N N . ASP A 1 140 ? 1.730 12.846 -11.039 1.00 80.62 140 ASP A N 1
ATOM 1085 C CA . ASP A 1 140 ? 2.594 14.011 -11.281 1.00 80.62 140 ASP A CA 1
ATOM 1086 C C . ASP A 1 140 ? 3.858 14.033 -10.404 1.00 80.62 140 ASP A C 1
ATOM 1088 O O . ASP A 1 140 ? 4.656 14.972 -10.459 1.00 80.62 140 ASP A O 1
ATOM 1092 N N . VAL A 1 141 ? 4.051 13.016 -9.559 1.00 85.56 141 VAL A N 1
ATOM 1093 C CA . VAL A 1 141 ? 5.158 12.990 -8.598 1.00 85.56 141 VAL A CA 1
ATOM 1094 C C . VAL A 1 141 ? 6.358 12.259 -9.188 1.00 85.56 141 VAL A C 1
ATOM 1096 O O . VAL A 1 141 ? 6.360 11.035 -9.321 1.00 85.56 141 VAL A O 1
ATOM 1099 N N . GLU A 1 142 ? 7.412 13.019 -9.481 1.00 90.12 142 GLU A N 1
ATOM 1100 C CA . GLU A 1 142 ? 8.689 12.481 -9.948 1.00 90.12 142 GLU A CA 1
ATOM 1101 C C . GLU A 1 142 ? 9.697 12.320 -8.791 1.00 90.12 142 GLU A C 1
ATOM 1103 O O . GLU A 1 142 ? 9.857 13.215 -7.949 1.00 90.12 142 GLU A O 1
ATOM 1108 N N . PRO A 1 143 ? 10.417 11.189 -8.724 1.00 93.56 143 PRO A N 1
ATOM 1109 C CA . PRO A 1 143 ? 11.375 10.928 -7.663 1.00 93.56 143 PRO A CA 1
ATOM 1110 C C . PRO A 1 143 ? 12.679 11.709 -7.877 1.00 93.56 143 PRO A C 1
ATOM 1112 O O . PRO A 1 143 ? 13.362 11.585 -8.888 1.00 93.56 143 PRO A O 1
ATOM 1115 N N . ALA A 1 144 ? 13.081 12.473 -6.864 1.00 92.19 144 ALA A N 1
ATOM 1116 C CA . ALA A 1 144 ? 14.350 13.215 -6.873 1.00 92.19 144 ALA A CA 1
ATOM 1117 C C . ALA A 1 144 ? 15.599 12.334 -6.633 1.00 92.19 144 ALA A C 1
ATOM 1119 O O . ALA A 1 144 ? 16.713 12.731 -6.965 1.00 92.19 144 ALA A O 1
ATOM 1120 N N . SER A 1 145 ? 15.435 11.160 -6.016 1.00 95.81 145 SER A N 1
ATOM 1121 C CA . SER A 1 145 ? 16.512 10.204 -5.732 1.00 95.81 145 SER A CA 1
ATOM 1122 C C . SER A 1 145 ? 15.958 8.786 -5.613 1.00 95.81 145 SER A C 1
ATOM 1124 O O . SER A 1 145 ? 14.744 8.598 -5.496 1.00 95.81 145 SER A O 1
ATOM 1126 N N . ARG A 1 146 ? 16.855 7.796 -5.552 1.00 95.06 146 ARG A N 1
ATOM 1127 C CA . ARG A 1 146 ? 16.509 6.395 -5.292 1.00 95.06 146 ARG A CA 1
ATOM 1128 C C . ARG A 1 146 ? 15.684 6.233 -4.019 1.00 95.06 146 ARG A C 1
ATOM 1130 O O . ARG A 1 146 ? 14.608 5.644 -4.034 1.00 95.06 146 ARG A O 1
ATOM 1137 N N . GLU A 1 147 ? 16.172 6.784 -2.914 1.00 96.81 147 GLU A N 1
ATOM 1138 C CA . GLU A 1 147 ? 15.522 6.706 -1.607 1.00 96.81 147 GLU A CA 1
ATOM 1139 C C . GLU A 1 147 ? 14.171 7.418 -1.639 1.00 96.81 147 GLU A C 1
ATOM 1141 O O . GLU A 1 147 ? 13.216 6.953 -1.022 1.00 96.81 147 GLU A O 1
ATOM 1146 N N . HIS A 1 148 ? 14.071 8.533 -2.370 1.00 95.88 148 HIS A N 1
ATOM 1147 C CA . HIS A 1 148 ? 12.806 9.233 -2.546 1.00 95.88 148 HIS A CA 1
ATOM 1148 C C . HIS A 1 148 ? 11.799 8.386 -3.336 1.00 95.88 148 HIS A C 1
ATOM 1150 O O . HIS A 1 148 ? 10.669 8.235 -2.880 1.00 95.88 148 HIS A O 1
ATOM 1156 N N . GLY A 1 149 ? 12.213 7.765 -4.442 1.00 95.75 149 GLY A N 1
ATOM 1157 C CA . GLY A 1 149 ? 11.371 6.859 -5.225 1.00 95.75 149 GLY A CA 1
ATOM 1158 C C . GLY A 1 149 ? 10.841 5.684 -4.408 1.00 95.75 149 GLY A C 1
ATOM 1159 O O . GLY A 1 149 ? 9.637 5.434 -4.393 1.00 95.75 149 GLY A O 1
ATOM 1160 N N . HIS A 1 150 ? 11.704 5.029 -3.626 1.00 95.31 150 HIS A N 1
ATOM 1161 C CA . HIS A 1 150 ? 11.271 3.964 -2.716 1.00 95.31 150 HIS A CA 1
ATOM 1162 C C . HIS A 1 150 ? 10.330 4.466 -1.611 1.00 95.31 150 HIS A C 1
ATOM 1164 O O . HIS A 1 150 ? 9.377 3.767 -1.268 1.00 95.31 150 HIS A O 1
ATOM 1170 N N . ARG A 1 151 ? 10.549 5.667 -1.055 1.00 96.19 151 ARG A N 1
ATOM 1171 C CA . ARG A 1 151 ? 9.621 6.257 -0.074 1.00 96.19 151 ARG A CA 1
ATOM 1172 C C . ARG A 1 151 ? 8.250 6.542 -0.683 1.00 96.19 151 ARG A C 1
ATOM 1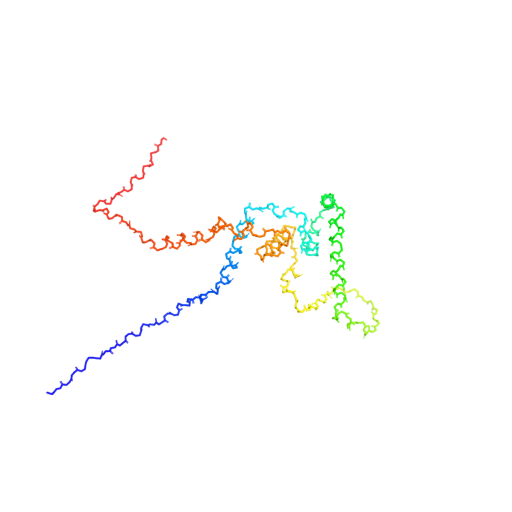174 O O . ARG A 1 151 ? 7.252 6.213 -0.052 1.00 96.19 151 ARG A O 1
ATOM 1181 N N . LEU A 1 152 ? 8.199 7.109 -1.888 1.00 96.06 152 LEU A N 1
ATOM 1182 C CA . LEU A 1 152 ? 6.947 7.366 -2.606 1.00 96.06 152 LEU A CA 1
ATOM 1183 C C . LEU A 1 152 ? 6.204 6.062 -2.898 1.00 96.06 152 LEU A C 1
ATOM 1185 O O . LEU A 1 152 ? 5.015 5.957 -2.620 1.00 96.06 152 LEU A O 1
ATOM 1189 N N . TRP A 1 153 ? 6.925 5.040 -3.359 1.00 96.19 153 TRP A N 1
ATOM 1190 C CA . TRP A 1 153 ? 6.358 3.717 -3.590 1.00 96.19 153 TRP A CA 1
ATOM 1191 C C . TRP A 1 153 ? 5.772 3.097 -2.311 1.00 96.19 153 TRP A C 1
ATOM 1193 O O . TRP A 1 153 ? 4.631 2.640 -2.298 1.00 96.19 153 TRP A O 1
ATOM 1203 N N . ARG A 1 154 ? 6.505 3.150 -1.191 1.00 96.75 154 ARG A N 1
ATOM 1204 C CA . ARG A 1 154 ? 6.003 2.681 0.112 1.00 96.75 154 ARG A CA 1
ATOM 1205 C C . ARG A 1 154 ? 4.805 3.491 0.602 1.00 96.75 154 ARG A C 1
ATOM 1207 O O . ARG A 1 154 ? 3.910 2.918 1.216 1.00 96.75 154 ARG A O 1
ATOM 1214 N N . ALA A 1 155 ? 4.770 4.796 0.343 1.00 96.31 155 ALA A N 1
ATOM 1215 C CA . ALA A 1 155 ? 3.645 5.649 0.707 1.00 96.31 155 ALA A CA 1
ATOM 1216 C C . ALA A 1 155 ? 2.387 5.293 -0.104 1.00 96.31 155 ALA A C 1
ATOM 1218 O O . ALA A 1 155 ? 1.317 5.152 0.485 1.00 96.31 155 ALA A O 1
ATOM 1219 N N . PHE A 1 156 ? 2.531 5.037 -1.408 1.00 96.44 156 PHE A N 1
ATOM 1220 C CA . PHE A 1 156 ? 1.459 4.513 -2.257 1.00 96.44 156 PHE A CA 1
ATOM 1221 C C . PHE A 1 156 ? 0.918 3.175 -1.730 1.00 96.44 156 PHE A C 1
ATOM 1223 O O . PHE A 1 156 ? -0.287 3.039 -1.514 1.00 96.44 156 PHE A O 1
ATOM 1230 N N . LEU A 1 157 ? 1.797 2.206 -1.444 1.00 96.81 157 LEU A N 1
ATOM 1231 C CA . LEU A 1 157 ? 1.385 0.905 -0.902 1.00 96.81 157 LEU A CA 1
ATOM 1232 C C . LEU A 1 157 ? 0.712 1.033 0.469 1.00 96.81 157 LEU A C 1
ATOM 1234 O O . LEU A 1 157 ? -0.287 0.364 0.726 1.00 96.81 157 LEU A O 1
ATOM 1238 N N . SER A 1 158 ? 1.221 1.921 1.327 1.00 96.81 158 SER A N 1
ATOM 1239 C CA . SER A 1 158 ? 0.607 2.227 2.624 1.00 96.81 158 SER A CA 1
ATOM 1240 C C . SER A 1 158 ? -0.807 2.773 2.444 1.00 96.81 158 SER A C 1
ATOM 1242 O O . SER A 1 158 ? -1.742 2.297 3.078 1.00 96.81 158 SER A O 1
ATOM 1244 N N . GLU A 1 159 ? -0.992 3.753 1.558 1.00 96.00 159 GLU A N 1
ATOM 1245 C CA . GLU A 1 159 ? -2.296 4.361 1.300 1.00 96.00 159 GLU A CA 1
ATOM 1246 C C . GLU A 1 159 ? -3.286 3.352 0.702 1.00 96.00 159 GLU A C 1
ATOM 1248 O O . GLU A 1 159 ? -4.433 3.282 1.158 1.00 96.00 159 GLU A O 1
ATOM 1253 N N . ARG A 1 160 ? -2.841 2.542 -0.271 1.00 95.69 160 ARG A N 1
ATOM 1254 C CA . ARG A 1 160 ? -3.610 1.422 -0.838 1.00 95.69 160 ARG A CA 1
ATOM 1255 C C . ARG A 1 160 ? -4.073 0.482 0.273 1.00 95.69 160 ARG A C 1
ATOM 1257 O O . ARG A 1 160 ? -5.271 0.213 0.374 1.00 95.69 160 ARG A O 1
ATOM 1264 N N . PHE A 1 161 ? -3.155 0.053 1.139 1.00 97.50 161 PHE A N 1
ATOM 1265 C CA . PHE A 1 161 ? -3.461 -0.871 2.224 1.00 97.50 161 PHE A CA 1
ATOM 1266 C C . PHE A 1 161 ? -4.441 -0.270 3.237 1.00 97.50 161 PHE A C 1
ATOM 1268 O O . PHE A 1 161 ? -5.480 -0.857 3.524 1.00 97.50 161 PHE A O 1
ATOM 1275 N N . ILE A 1 162 ? -4.166 0.938 3.733 1.00 96.88 162 ILE A N 1
ATOM 1276 C CA . ILE A 1 162 ? -5.001 1.625 4.730 1.00 96.88 162 ILE A CA 1
ATOM 1277 C C . ILE A 1 162 ? -6.424 1.826 4.199 1.00 96.88 162 ILE A C 1
ATOM 1279 O O . ILE A 1 162 ? -7.399 1.633 4.928 1.00 96.88 162 ILE A O 1
ATOM 1283 N N . ARG A 1 163 ? -6.574 2.166 2.914 1.00 95.75 163 ARG A N 1
ATOM 1284 C CA . ARG A 1 163 ? -7.891 2.334 2.285 1.00 95.75 163 ARG A CA 1
ATOM 1285 C C . ARG A 1 163 ? -8.630 1.027 2.011 1.00 95.75 163 ARG A C 1
ATOM 1287 O O . ARG A 1 163 ? -9.805 1.103 1.666 1.00 95.75 163 ARG A O 1
ATOM 1294 N N . GLY A 1 164 ? -8.010 -0.134 2.208 1.00 95.94 164 GLY A N 1
ATOM 1295 C CA . GLY A 1 164 ? -8.662 -1.421 1.966 1.00 95.94 164 GLY A CA 1
ATOM 1296 C C . GLY A 1 164 ? -8.678 -1.806 0.493 1.00 95.94 164 GLY A C 1
ATOM 1297 O O . GLY A 1 164 ? -9.653 -2.387 0.040 1.00 95.94 164 GLY A O 1
ATOM 1298 N N . ARG A 1 165 ? -7.673 -1.364 -0.271 1.00 95.00 165 ARG A N 1
ATOM 1299 C CA . ARG A 1 165 ? -7.591 -1.545 -1.729 1.00 95.00 165 ARG A CA 1
ATOM 1300 C C . ARG A 1 165 ? -6.552 -2.590 -2.133 1.00 95.00 165 ARG A C 1
ATOM 1302 O O . ARG A 1 165 ? -6.166 -2.629 -3.298 1.00 95.00 165 ARG A O 1
ATOM 1309 N N . ASP A 1 166 ? -6.025 -3.345 -1.173 1.00 95.94 166 ASP A N 1
ATOM 1310 C CA . ASP A 1 166 ? -5.177 -4.491 -1.463 1.00 95.94 166 ASP A CA 1
ATOM 1311 C C . ASP A 1 166 ? -6.017 -5.767 -1.507 1.00 95.94 166 ASP A C 1
ATOM 1313 O O . ASP A 1 166 ? -6.274 -6.382 -0.477 1.00 95.94 166 ASP A O 1
ATOM 1317 N N . ASP A 1 167 ? -6.483 -6.128 -2.701 1.00 92.69 167 ASP A N 1
ATOM 1318 C CA . ASP A 1 167 ? -7.442 -7.225 -2.891 1.00 92.69 167 ASP A CA 1
ATOM 1319 C C . ASP A 1 167 ? -6.865 -8.606 -2.520 1.00 92.69 167 ASP A C 1
ATOM 1321 O O . ASP A 1 167 ? -7.612 -9.525 -2.183 1.00 92.69 167 ASP A O 1
ATOM 1325 N N . ASP A 1 168 ? -5.536 -8.736 -2.509 1.00 93.12 168 ASP A N 1
ATOM 1326 C CA . ASP A 1 168 ? -4.825 -9.956 -2.115 1.00 93.12 168 ASP A CA 1
ATOM 1327 C C . ASP A 1 168 ? -4.707 -10.118 -0.587 1.00 93.12 168 ASP A C 1
ATOM 1329 O O . ASP A 1 168 ? -4.257 -11.158 -0.093 1.00 93.12 168 ASP A O 1
ATOM 1333 N N . PHE A 1 169 ? -5.096 -9.099 0.190 1.00 96.50 169 PHE A N 1
ATOM 1334 C CA . PHE A 1 169 ? -5.013 -9.106 1.646 1.00 96.50 169 PHE A CA 1
ATOM 1335 C C . PHE A 1 169 ? -6.382 -9.316 2.306 1.00 96.50 169 PHE A C 1
ATOM 1337 O O . PHE A 1 169 ? -7.365 -8.632 2.028 1.00 96.50 169 PHE A O 1
ATOM 1344 N N . SER A 1 170 ? -6.444 -10.236 3.271 1.00 96.12 170 SER A N 1
ATOM 1345 C CA . SER A 1 170 ? -7.658 -10.488 4.053 1.00 96.12 170 SER A CA 1
ATOM 1346 C C . SER A 1 170 ? -7.783 -9.489 5.208 1.00 96.12 170 SER A C 1
ATOM 1348 O O . SER A 1 170 ? -7.242 -9.707 6.286 1.00 96.12 170 SER A O 1
ATOM 1350 N N . TYR A 1 171 ? -8.504 -8.385 4.996 1.00 96.81 171 TYR A N 1
ATOM 1351 C CA . TYR A 1 171 ? -8.605 -7.299 5.983 1.00 96.81 171 TYR A CA 1
ATOM 1352 C C . TYR A 1 171 ? -9.318 -7.650 7.289 1.00 96.81 171 TYR A C 1
ATOM 1354 O O . TYR A 1 171 ? -9.067 -6.983 8.288 1.00 96.81 171 TYR A O 1
ATOM 1362 N N . SER A 1 172 ? -10.152 -8.692 7.331 1.00 96.00 172 SER A N 1
ATOM 1363 C CA . SER A 1 172 ? -10.858 -9.082 8.560 1.00 96.00 172 SER A CA 1
ATOM 1364 C C . SER A 1 172 ? -9.897 -9.395 9.710 1.00 96.00 172 SER A C 1
ATOM 1366 O O . SER A 1 172 ? -10.197 -9.075 10.852 1.00 96.00 172 SER A O 1
ATOM 1368 N N . VAL A 1 173 ? -8.704 -9.933 9.417 1.00 96.06 173 VAL A N 1
ATOM 1369 C CA . VAL A 1 173 ? -7.691 -10.241 10.447 1.00 96.06 173 VAL A CA 1
ATOM 1370 C C . VAL A 1 173 ? -7.107 -8.995 11.121 1.00 96.06 173 VAL A C 1
ATOM 1372 O O . VAL A 1 173 ? -6.473 -9.118 12.159 1.00 96.06 173 VAL A O 1
ATOM 1375 N N . VAL A 1 174 ? -7.287 -7.818 10.518 1.00 96.69 174 VAL A N 1
ATOM 1376 C CA . VAL A 1 174 ? -6.787 -6.527 11.013 1.00 96.69 174 VAL A CA 1
ATOM 1377 C C . VAL A 1 174 ? -7.939 -5.665 11.514 1.00 96.69 174 VAL A C 1
ATOM 1379 O O . VAL A 1 174 ? -7.861 -5.081 12.588 1.00 96.69 174 VAL A O 1
ATOM 1382 N N . ASP A 1 175 ? -9.025 -5.588 10.748 1.00 96.62 175 ASP A N 1
ATOM 1383 C CA . ASP A 1 175 ? -10.160 -4.717 11.051 1.00 96.62 175 ASP A CA 1
ATOM 1384 C C . ASP A 1 175 ? -10.927 -5.164 12.301 1.00 96.62 175 ASP A C 1
ATOM 1386 O O . ASP A 1 175 ? -11.530 -4.324 12.970 1.00 96.62 175 ASP A O 1
ATOM 1390 N N . GLU A 1 176 ? -10.897 -6.460 12.623 1.00 95.38 176 GLU A N 1
ATOM 1391 C CA . GLU A 1 176 ? -11.551 -7.048 13.800 1.00 95.38 176 GLU A CA 1
ATOM 1392 C C . GLU A 1 176 ? -10.597 -7.201 15.001 1.00 95.38 176 GLU A C 1
ATOM 1394 O O . GLU A 1 176 ? -11.028 -7.586 16.090 1.00 95.38 176 GLU A O 1
ATOM 1399 N N . ASP A 1 177 ? -9.309 -6.885 14.831 1.00 95.50 177 ASP A N 1
ATOM 1400 C CA . ASP A 1 177 ? -8.310 -6.990 15.892 1.00 95.50 177 ASP A CA 1
ATOM 1401 C C . ASP A 1 177 ? -8.242 -5.700 16.720 1.00 95.50 177 ASP A C 1
ATOM 1403 O O . ASP A 1 177 ? -7.544 -4.738 16.399 1.00 95.50 177 ASP A O 1
ATOM 1407 N N . TRP A 1 178 ? -8.972 -5.703 17.833 1.00 91.12 178 TRP A N 1
ATOM 1408 C CA . TRP A 1 178 ? -9.007 -4.604 18.799 1.00 91.12 178 TRP A CA 1
ATOM 1409 C C . TRP A 1 178 ? -7.651 -4.331 19.468 1.00 91.12 178 TRP A C 1
ATOM 1411 O O . TRP A 1 178 ? -7.452 -3.250 20.014 1.00 91.12 178 TRP A O 1
ATOM 1421 N N . THR A 1 179 ? -6.688 -5.260 19.426 1.00 93.50 179 THR A N 1
ATOM 1422 C CA . THR A 1 179 ? -5.349 -5.011 19.993 1.00 93.50 179 THR A CA 1
ATOM 1423 C C . THR A 1 179 ? -4.560 -3.977 19.186 1.00 93.50 179 THR A C 1
ATOM 1425 O O . THR A 1 179 ? -3.627 -3.364 19.706 1.00 93.50 179 THR A O 1
ATOM 1428 N N . LEU A 1 180 ? -4.980 -3.722 17.942 1.00 93.56 180 LEU A N 1
ATOM 1429 C CA . LEU A 1 180 ? -4.434 -2.689 17.067 1.00 93.56 180 LEU A CA 1
ATOM 1430 C C . LEU A 1 180 ? -5.055 -1.304 17.306 1.00 93.56 180 LEU A C 1
ATOM 1432 O O . LEU A 1 180 ? -4.611 -0.330 16.696 1.00 93.56 180 LEU A O 1
ATOM 1436 N N . ASP A 1 181 ? -6.021 -1.171 18.223 1.00 92.38 181 ASP A N 1
ATOM 1437 C CA . ASP A 1 181 ? -6.583 0.117 18.659 1.00 92.38 181 ASP A CA 1
ATOM 1438 C C . ASP A 1 181 ? -5.631 0.878 19.603 1.00 92.38 181 ASP A C 1
ATOM 1440 O O . ASP A 1 181 ? -6.039 1.504 20.584 1.00 92.38 181 ASP A O 1
ATOM 1444 N N . VAL A 1 182 ? -4.331 0.847 19.302 1.00 89.56 182 VAL A N 1
ATOM 1445 C CA . VAL A 1 182 ? -3.266 1.477 20.093 1.00 89.56 182 VAL A CA 1
ATOM 1446 C C . VAL A 1 182 ? -3.467 2.988 20.160 1.00 89.56 182 VAL A C 1
ATOM 1448 O O . VAL A 1 182 ? -3.354 3.577 21.233 1.00 89.56 182 VAL A O 1
ATOM 1451 N N . THR A 1 183 ? -3.811 3.625 19.035 1.00 81.94 183 THR A N 1
ATOM 1452 C CA . THR A 1 183 ? -4.077 5.071 18.996 1.00 81.94 183 THR A CA 1
ATOM 1453 C C . THR A 1 183 ? -5.283 5.442 19.850 1.00 81.94 183 THR A C 1
ATOM 1455 O O . THR A 1 183 ? -5.172 6.347 20.665 1.00 81.94 183 THR A O 1
ATOM 1458 N N . ALA A 1 184 ? -6.396 4.713 19.727 1.00 81.06 184 ALA A N 1
ATOM 1459 C CA . ALA A 1 184 ? -7.597 4.985 20.515 1.00 81.06 184 ALA A CA 1
ATOM 1460 C C . ALA A 1 184 ? -7.352 4.759 22.015 1.00 81.06 184 ALA A C 1
ATOM 1462 O O . ALA A 1 184 ? -7.795 5.548 22.843 1.00 81.06 184 ALA A O 1
ATOM 1463 N N . THR A 1 185 ? -6.592 3.715 22.363 1.00 83.19 185 THR A N 1
ATOM 1464 C CA . THR A 1 185 ? -6.187 3.447 23.749 1.00 83.19 185 THR A CA 1
ATOM 1465 C C . THR A 1 185 ? -5.350 4.592 24.305 1.00 83.19 185 THR A C 1
ATOM 1467 O O . THR A 1 185 ? -5.608 5.048 25.413 1.00 83.19 185 THR A O 1
ATOM 1470 N N . ARG A 1 186 ? -4.369 5.077 23.535 1.00 86.69 186 ARG A N 1
ATOM 1471 C CA . ARG A 1 186 ? -3.524 6.205 23.928 1.00 86.69 186 ARG A CA 1
ATOM 1472 C C . ARG A 1 186 ? -4.329 7.493 24.087 1.00 86.69 186 ARG A C 1
ATOM 1474 O O . ARG A 1 186 ? -4.172 8.153 25.099 1.00 86.69 186 ARG A O 1
ATOM 1481 N N . GLU A 1 187 ? -5.185 7.827 23.124 1.00 84.94 187 GLU A N 1
ATOM 1482 C CA . GLU A 1 187 ? -6.021 9.034 23.176 1.00 84.94 187 GLU A CA 1
ATOM 1483 C C . GLU A 1 187 ? -6.951 9.023 24.396 1.00 84.94 187 GLU A C 1
ATOM 1485 O O . GLU A 1 187 ? -7.024 10.017 25.108 1.00 84.94 187 GLU A O 1
ATOM 1490 N N . ALA A 1 188 ? -7.589 7.886 24.697 1.00 82.88 188 ALA A N 1
ATOM 1491 C CA . ALA A 1 188 ? -8.416 7.742 25.896 1.00 82.88 188 ALA A CA 1
ATOM 1492 C C . ALA A 1 188 ? -7.602 7.863 27.197 1.00 82.88 188 ALA A C 1
ATOM 1494 O O . ALA A 1 188 ? -8.112 8.332 28.212 1.00 82.88 188 ALA A O 1
ATOM 1495 N N . GLN A 1 189 ? -6.341 7.423 27.184 1.00 84.50 189 GLN A N 1
ATOM 1496 C CA . GLN A 1 189 ? -5.441 7.561 28.326 1.00 84.50 189 GLN A CA 1
ATOM 1497 C C . GLN A 1 189 ? -5.002 9.011 28.523 1.00 84.50 189 GLN A C 1
ATOM 1499 O O . GLN A 1 189 ? -5.032 9.495 29.648 1.00 84.50 189 GLN A O 1
ATOM 1504 N N . ASP A 1 190 ? -4.623 9.690 27.439 1.00 86.75 190 ASP A N 1
ATOM 1505 C CA . ASP A 1 190 ? -4.243 11.102 27.445 1.00 86.75 190 ASP A CA 1
ATOM 1506 C C . ASP A 1 190 ? -5.426 11.962 27.951 1.00 86.75 190 ASP A C 1
ATOM 1508 O O . ASP A 1 190 ? -5.234 12.784 28.841 1.00 86.75 190 ASP A O 1
ATOM 1512 N N . GLU A 1 191 ? -6.660 11.695 27.498 1.00 89.31 191 GLU A N 1
ATOM 1513 C CA . GLU A 1 191 ? -7.883 12.353 28.002 1.00 89.31 191 GLU A CA 1
ATOM 1514 C C . GLU A 1 191 ? -8.119 12.081 29.498 1.00 89.31 191 GLU A C 1
ATOM 1516 O O . GLU A 1 191 ? -8.423 12.997 30.259 1.00 89.31 191 GLU A O 1
ATOM 1521 N N . TRP A 1 192 ? -7.914 10.839 29.950 1.00 83.88 192 TRP A N 1
ATOM 1522 C CA . TRP A 1 192 ? -8.021 10.495 31.371 1.00 83.88 192 TRP A CA 1
ATOM 1523 C C . TRP A 1 192 ? -6.987 11.229 32.240 1.00 83.88 192 TRP A C 1
ATOM 1525 O O . TRP A 1 192 ? -7.330 11.685 33.329 1.00 83.88 192 TRP A O 1
ATOM 1535 N N . PHE A 1 193 ? -5.743 11.366 31.769 1.00 84.56 193 PHE A N 1
ATOM 1536 C CA . PHE A 1 193 ? -4.703 12.121 32.474 1.00 84.56 193 PHE A CA 1
ATOM 1537 C C . PHE A 1 193 ? -5.000 13.625 32.526 1.00 84.56 193 PHE A C 1
ATOM 1539 O O . PHE A 1 193 ? -4.685 14.259 33.531 1.00 84.56 193 PHE A O 1
ATOM 1546 N N . ASP A 1 194 ? -5.585 14.192 31.468 1.00 87.06 194 ASP A N 1
ATOM 1547 C CA . ASP A 1 194 ? -5.959 15.610 31.417 1.00 87.06 194 ASP A CA 1
ATOM 1548 C C . ASP A 1 194 ? -7.115 15.939 32.382 1.00 87.06 194 ASP A C 1
ATOM 1550 O O . ASP A 1 194 ? -7.126 17.014 32.989 1.00 87.06 194 ASP A O 1
ATOM 1554 N N . ASP A 1 195 ? -8.061 15.009 32.558 1.00 86.06 195 ASP A N 1
ATOM 1555 C CA . ASP A 1 195 ? -9.181 15.130 33.503 1.00 86.06 195 ASP A CA 1
ATOM 1556 C C . ASP A 1 195 ? -8.765 14.912 34.972 1.00 86.06 195 ASP A C 1
ATOM 1558 O O . ASP A 1 195 ? -9.491 15.296 35.898 1.00 86.06 195 ASP A O 1
ATOM 1562 N N . GLU A 1 196 ? -7.612 14.287 35.220 1.00 82.19 196 GLU A N 1
ATOM 1563 C CA . GLU A 1 196 ? -7.132 14.021 36.572 1.00 82.19 196 GLU A CA 1
ATOM 1564 C C . GLU A 1 196 ? -6.451 15.265 37.169 1.00 82.19 196 GLU A C 1
ATOM 1566 O O . GLU A 1 196 ? -5.293 15.582 36.897 1.00 82.19 196 GLU A O 1
ATOM 1571 N N . GLU A 1 197 ? -7.162 15.989 38.042 1.00 76.38 197 GLU A N 1
ATOM 1572 C CA . GLU A 1 197 ? -6.544 17.058 38.829 1.00 76.38 197 GLU A CA 1
ATOM 1573 C C . GLU A 1 197 ? -5.498 16.460 39.792 1.00 76.38 197 GLU A C 1
ATOM 1575 O O . GLU A 1 197 ? -5.838 15.597 40.612 1.00 76.38 197 GLU A O 1
ATOM 1580 N N . PRO A 1 198 ? -4.228 16.913 39.763 1.00 69.62 198 PRO A N 1
ATOM 1581 C CA . PRO A 1 198 ? -3.198 16.377 40.640 1.00 69.62 198 PRO A CA 1
ATOM 1582 C C . PRO A 1 198 ? -3.541 16.674 42.103 1.00 69.62 198 PRO A C 1
ATOM 1584 O O . PRO A 1 198 ? -3.372 17.792 42.595 1.00 69.62 198 PRO A O 1
ATOM 1587 N N . ALA A 1 199 ? -3.994 15.648 42.824 1.00 65.94 199 ALA A N 1
ATOM 1588 C CA . ALA A 1 199 ? -4.209 15.722 44.258 1.00 65.94 199 ALA A CA 1
ATOM 1589 C C . ALA A 1 199 ? -2.851 15.676 44.972 1.00 65.94 199 ALA A C 1
ATOM 1591 O O . ALA A 1 199 ? -2.311 14.609 45.276 1.00 65.94 199 ALA A O 1
ATOM 1592 N N . TRP A 1 200 ? -2.280 16.849 45.252 1.00 66.62 200 TRP A N 1
ATOM 1593 C CA . TRP A 1 200 ? -1.198 16.947 46.224 1.00 66.62 200 TRP A CA 1
ATOM 1594 C C . TRP A 1 200 ? -1.768 16.508 47.569 1.00 66.62 200 TRP A C 1
ATOM 1596 O O . TRP A 1 200 ? -2.694 17.127 48.088 1.00 66.62 200 TRP A O 1
ATOM 1606 N N . VAL A 1 201 ? -1.238 15.422 48.135 1.00 65.62 201 VAL A N 1
ATOM 1607 C CA . VAL A 1 201 ? -1.484 15.122 49.545 1.00 65.62 201 VAL A CA 1
ATOM 1608 C C . VAL A 1 201 ? -1.013 16.352 50.304 1.00 65.62 201 VAL A C 1
ATOM 1610 O O . VAL A 1 201 ? 0.178 16.666 50.261 1.00 65.62 201 VAL A O 1
ATOM 1613 N N . ASP A 1 202 ? -1.941 17.060 50.950 1.00 55.22 202 ASP A N 1
ATOM 1614 C CA . ASP A 1 202 ? -1.623 18.127 51.888 1.00 55.22 202 ASP A CA 1
ATOM 1615 C C . ASP A 1 202 ? -0.768 17.511 52.998 1.00 55.22 202 ASP A C 1
ATOM 1617 O O . ASP A 1 202 ? -1.254 17.008 54.013 1.00 55.22 202 ASP A O 1
ATOM 1621 N N . GLY A 1 203 ? 0.545 17.508 52.777 1.00 51.41 203 GLY A N 1
ATOM 1622 C CA . GLY A 1 203 ? 1.534 17.333 53.815 1.00 51.41 203 GLY A CA 1
ATOM 1623 C C . GLY A 1 203 ? 1.349 18.509 54.751 1.00 51.41 203 GLY A C 1
ATOM 1624 O O . GLY A 1 203 ? 1.865 19.596 54.498 1.00 51.41 203 GLY A O 1
ATOM 1625 N N . GLY A 1 204 ? 0.539 18.313 55.790 1.00 46.56 204 GLY A N 1
ATOM 1626 C CA . GLY A 1 204 ? 0.309 19.315 56.813 1.00 46.56 204 GLY A CA 1
ATOM 1627 C C . GLY A 1 204 ? 1.647 19.847 57.308 1.00 46.56 204 GLY A C 1
ATOM 1628 O O . GLY A 1 204 ? 2.403 19.104 57.911 1.00 46.56 204 GLY A O 1
ATOM 1629 N N . ALA A 1 205 ? 1.935 21.113 57.006 1.00 50.16 205 ALA A N 1
ATOM 1630 C CA . ALA A 1 205 ? 2.967 21.971 57.596 1.00 50.16 205 ALA A CA 1
ATOM 1631 C C . ALA A 1 205 ? 4.388 21.399 57.841 1.00 50.16 205 ALA A C 1
ATOM 1633 O O . ALA A 1 205 ? 5.184 22.055 58.505 1.00 50.16 205 ALA A O 1
ATOM 1634 N N . GLU A 1 206 ? 4.761 20.263 57.262 1.00 52.66 206 GLU A N 1
ATOM 1635 C CA . GLU A 1 206 ? 6.143 19.816 57.106 1.00 52.66 206 GLU A CA 1
ATOM 1636 C C . GLU A 1 206 ? 6.321 19.410 55.651 1.00 52.66 206 GLU A C 1
ATOM 1638 O O . GLU A 1 206 ? 6.174 18.255 55.256 1.00 52.66 206 GLU A O 1
ATOM 1643 N N . ALA A 1 207 ? 6.619 20.417 54.829 1.00 51.44 207 ALA A N 1
ATOM 1644 C CA . ALA A 1 207 ? 7.195 20.211 53.518 1.00 51.44 207 ALA A CA 1
ATOM 1645 C C . ALA A 1 207 ? 8.349 19.211 53.665 1.00 51.44 207 ALA A C 1
ATOM 1647 O O . ALA A 1 207 ? 9.392 19.546 54.235 1.00 51.44 207 ALA A O 1
ATOM 1648 N N . SER A 1 208 ? 8.141 17.986 53.174 1.00 52.66 208 SER A N 1
ATOM 1649 C CA . SER A 1 208 ? 9.206 17.018 52.956 1.00 52.66 208 SER A CA 1
ATOM 1650 C C . SER A 1 208 ? 10.223 17.687 52.042 1.00 52.66 208 SER A C 1
ATOM 1652 O O . SER A 1 208 ? 10.063 17.741 50.823 1.00 52.66 208 SER A O 1
ATOM 1654 N N . ARG A 1 209 ? 11.246 18.286 52.659 1.00 50.00 209 ARG A N 1
ATOM 1655 C CA . ARG A 1 209 ? 12.478 18.685 51.991 1.00 50.00 209 ARG A CA 1
ATOM 1656 C C . ARG A 1 209 ? 12.940 17.461 51.222 1.00 50.00 209 ARG A C 1
ATOM 1658 O O . ARG A 1 209 ? 13.122 16.408 51.823 1.00 50.00 209 ARG A O 1
ATOM 1665 N N . GLY A 1 210 ? 13.084 17.610 49.910 1.00 56.62 210 GLY A N 1
ATOM 1666 C CA . GLY A 1 210 ? 13.618 16.573 49.045 1.00 56.62 210 GLY A CA 1
ATOM 1667 C C . GLY A 1 210 ? 14.973 16.105 49.558 1.00 56.62 210 GLY A C 1
ATOM 1668 O O . GLY A 1 210 ? 15.993 16.736 49.307 1.00 56.62 210 GLY A O 1
ATOM 1669 N N . GLU A 1 211 ? 14.969 14.986 50.267 1.00 54.34 211 GLU A N 1
ATOM 1670 C CA . GLU A 1 211 ? 16.132 14.145 50.485 1.00 54.34 211 GLU A CA 1
ATOM 1671 C C . GLU A 1 211 ? 16.081 13.072 49.392 1.00 54.34 211 GLU A C 1
ATOM 1673 O O . GLU A 1 211 ? 15.834 11.891 49.623 1.00 54.34 211 GLU A O 1
ATOM 1678 N N . THR A 1 212 ? 16.224 13.500 48.134 1.00 59.50 212 THR A N 1
ATOM 1679 C CA . THR A 1 212 ? 16.550 12.571 47.053 1.00 59.50 212 THR A CA 1
ATOM 1680 C C . THR A 1 212 ? 17.957 12.075 47.340 1.00 59.50 212 THR A C 1
ATOM 1682 O O . THR A 1 212 ? 18.938 12.756 47.038 1.00 59.50 212 THR A O 1
ATOM 1685 N N . GLY A 1 213 ? 18.034 10.927 48.011 1.00 57.44 213 GLY A N 1
ATOM 1686 C CA . GLY A 1 213 ? 19.263 10.220 48.326 1.00 57.44 213 GLY A CA 1
ATOM 1687 C C . GLY A 1 213 ? 20.026 9.869 47.056 1.00 57.44 213 GLY A C 1
ATOM 1688 O O . GLY A 1 213 ? 19.840 8.803 46.480 1.00 57.44 213 GLY A O 1
ATOM 1689 N N . ILE A 1 214 ? 20.906 10.770 46.637 1.00 59.84 214 ILE A N 1
ATOM 1690 C CA . ILE A 1 214 ? 22.063 10.440 45.817 1.00 59.84 214 ILE A CA 1
ATOM 1691 C C . ILE A 1 214 ? 23.181 10.180 46.827 1.00 59.84 214 ILE A C 1
ATOM 1693 O O . ILE A 1 214 ? 23.798 11.112 47.338 1.00 59.84 214 ILE A O 1
ATOM 1697 N N . GLN A 1 215 ? 23.369 8.911 47.196 1.00 64.75 215 GLN A N 1
ATOM 1698 C CA . GLN A 1 215 ? 24.589 8.485 47.873 1.00 64.75 215 GLN A CA 1
ATOM 1699 C C . GLN A 1 215 ? 25.651 8.275 46.796 1.00 64.75 215 GLN A C 1
ATOM 1701 O O . GLN A 1 215 ? 25.571 7.321 46.025 1.00 64.75 215 GLN A O 1
ATOM 1706 N N . ASP A 1 216 ? 26.597 9.209 46.721 1.00 55.78 216 ASP A N 1
ATOM 1707 C CA . ASP A 1 216 ? 27.862 8.994 46.019 1.00 55.78 216 ASP A CA 1
ATOM 1708 C C . ASP A 1 216 ? 28.606 7.855 46.737 1.00 55.78 216 ASP A C 1
ATOM 1710 O O . ASP A 1 216 ? 28.751 7.888 47.966 1.00 55.78 216 ASP A O 1
ATOM 1714 N N . PHE A 1 217 ? 29.022 6.842 45.979 1.00 56.12 217 PHE A N 1
ATOM 1715 C CA . PHE A 1 217 ? 29.887 5.752 46.439 1.00 56.12 217 PHE A CA 1
ATOM 1716 C C . PHE A 1 217 ? 31.330 6.023 46.019 1.00 56.12 217 PHE A C 1
ATOM 1718 O O . PHE A 1 217 ? 31.532 6.409 44.845 1.00 56.12 217 PHE A O 1
#